Protein AF-A0A2H6EU55-F1 (afdb_monomer)

Sequence (184 aa):
MGIGISGEYARYKSPLRYLEKFVQEHFPKGSVLTTAVGGVPVSVTNRQIVKDGFMLVGDAAHQANPISGGGIVPAMVAGKLAGKVAAEAVQAGDVSQSFLEKYEKQWYRAEGRTQKIMYRLKEAVYKLTDDDLNKTADAVLSLPEEKRTMVSVFKKALFNRPTLILEALKVFKTSITEVFDPLS

pLDDT: mean 86.28, std 14.75, range [35.03, 98.81]

Foldseek 3Di:
DADDDDPVCCVVDPRVVVVVVVCCVPPVPDDDPDDDDDDQLLAAFDPDQFAQQGGDAFRRRSQAQNQPSHTPVSRVQLCVLQVVLVVVCVVVVHRGRVSSCSSVVSSCVPRNLVSLLRSLLSVLVVPDDPVLLVQLVVQLVPDDPVQNDPVSSSVSSCVSPVVSVVSSVVSVVVSVVCVPPVDD

Structure (mmCIF, N/CA/C/O backbone):
data_AF-A0A2H6EU55-F1
#
_entry.id   AF-A0A2H6EU55-F1
#
loop_
_atom_site.group_PDB
_atom_site.id
_atom_site.type_symbol
_atom_site.label_atom_id
_atom_site.label_alt_id
_atom_site.label_comp_id
_atom_site.label_asym_id
_atom_site.label_entity_id
_atom_site.label_seq_id
_atom_site.pdbx_PDB_ins_code
_atom_site.Cartn_x
_atom_site.Cartn_y
_atom_site.Cartn_z
_atom_site.occupancy
_atom_site.B_iso_or_equiv
_atom_site.auth_seq_id
_atom_site.auth_comp_id
_atom_site.auth_asym_id
_atom_site.auth_atom_id
_atom_site.pdbx_PDB_model_num
ATOM 1 N N . MET A 1 1 ? 0.518 -11.737 -16.831 1.00 86.25 1 MET A N 1
ATOM 2 C CA . MET A 1 1 ? 1.424 -10.565 -16.823 1.00 86.25 1 MET A CA 1
ATOM 3 C C . MET A 1 1 ? 0.609 -9.325 -16.521 1.00 86.25 1 MET A C 1
ATOM 5 O O . MET A 1 1 ? -0.580 -9.333 -16.816 1.00 86.25 1 MET A O 1
ATOM 9 N N . GLY A 1 2 ? 1.216 -8.294 -15.942 1.00 90.25 2 GLY A N 1
ATOM 10 C CA . GLY A 1 2 ? 0.523 -7.048 -15.627 1.00 90.25 2 GLY A CA 1
ATOM 11 C C . GLY A 1 2 ? 1.476 -5.862 -15.669 1.00 90.25 2 GLY A C 1
ATOM 12 O O . GLY A 1 2 ? 2.688 -6.036 -15.572 1.00 90.25 2 GLY A O 1
ATOM 13 N N . ILE A 1 3 ? 0.911 -4.669 -15.818 1.00 92.00 3 ILE A N 1
ATOM 14 C CA . ILE A 1 3 ? 1.626 -3.397 -15.751 1.00 92.00 3 ILE A CA 1
ATOM 15 C C . ILE A 1 3 ? 0.803 -2.420 -14.915 1.00 92.00 3 ILE A C 1
ATOM 17 O O . ILE A 1 3 ? -0.426 -2.404 -14.999 1.00 92.00 3 ILE A O 1
ATOM 21 N N . GLY A 1 4 ? 1.485 -1.612 -14.110 1.00 90.44 4 GLY A N 1
ATOM 22 C CA . GLY A 1 4 ? 0.899 -0.478 -13.407 1.00 90.44 4 GLY A CA 1
ATOM 23 C C . GLY A 1 4 ? 1.465 0.820 -13.965 1.00 90.44 4 GLY A C 1
ATOM 24 O O . GLY A 1 4 ? 2.657 0.902 -14.251 1.00 90.44 4 GLY A O 1
ATOM 25 N N . ILE A 1 5 ? 0.618 1.836 -14.104 1.00 91.00 5 ILE A N 1
ATOM 26 C CA . ILE A 1 5 ? 1.042 3.205 -14.416 1.00 91.00 5 ILE A CA 1
ATOM 27 C C . ILE A 1 5 ? 0.424 4.150 -13.389 1.00 91.00 5 ILE A C 1
ATOM 29 O O . ILE A 1 5 ? -0.631 3.850 -12.825 1.00 91.00 5 ILE A O 1
ATOM 33 N N . SER A 1 6 ? 1.066 5.291 -13.134 1.00 89.19 6 SER A N 1
ATOM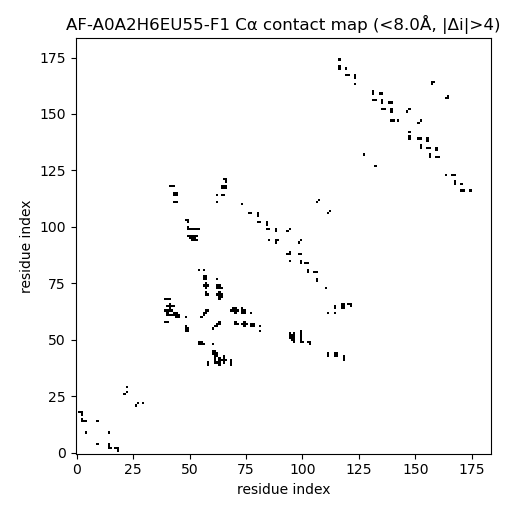 34 C CA . SER A 1 6 ? 0.489 6.275 -12.217 1.00 89.19 6 SER A CA 1
ATOM 35 C C . SER A 1 6 ? -0.851 6.792 -12.759 1.00 89.19 6 SER A C 1
ATOM 37 O O . SER A 1 6 ? -1.038 6.933 -13.970 1.00 89.19 6 SER A O 1
ATOM 39 N N . GLY A 1 7 ? -1.782 7.115 -11.858 1.00 86.44 7 GLY A N 1
ATOM 40 C CA . GLY A 1 7 ? -3.084 7.672 -12.239 1.00 86.44 7 GLY A CA 1
ATOM 41 C C . GLY A 1 7 ? -2.991 9.018 -12.969 1.00 86.44 7 GLY A C 1
ATOM 42 O O . GLY A 1 7 ? -3.910 9.384 -13.692 1.00 86.44 7 GLY A O 1
ATOM 43 N N . GLU A 1 8 ? -1.879 9.740 -12.816 1.00 85.56 8 GLU A N 1
ATOM 44 C CA . GLU A 1 8 ? -1.585 10.959 -13.571 1.00 85.56 8 GLU A CA 1
ATOM 45 C C . GLU A 1 8 ? -1.292 10.643 -15.044 1.00 85.56 8 GLU A C 1
ATOM 47 O O . GLU A 1 8 ? -1.922 11.216 -15.933 1.00 85.56 8 GLU A O 1
ATOM 52 N N . TYR A 1 9 ? -0.413 9.671 -15.312 1.00 85.31 9 TYR A N 1
ATOM 53 C CA . TYR A 1 9 ? -0.068 9.261 -16.678 1.00 85.31 9 TYR A CA 1
ATOM 54 C C . TYR A 1 9 ? -1.193 8.480 -17.369 1.00 85.31 9 TYR A C 1
ATOM 56 O O . TYR A 1 9 ? -1.354 8.581 -18.589 1.00 85.31 9 TYR A O 1
ATOM 64 N N . ALA A 1 10 ? -2.015 7.759 -16.599 1.00 86.62 10 ALA A N 1
ATOM 65 C CA . ALA A 1 10 ? -3.164 7.014 -17.113 1.00 86.62 10 ALA A CA 1
ATOM 66 C C . ALA A 1 10 ? -4.198 7.889 -17.836 1.00 86.62 10 ALA A C 1
ATOM 68 O O . ALA A 1 10 ? -4.949 7.387 -18.670 1.00 86.62 10 ALA A O 1
ATOM 69 N N . ARG A 1 11 ? -4.214 9.200 -17.559 1.00 84.31 11 ARG A N 1
ATOM 70 C CA . ARG A 1 11 ? -5.084 10.171 -18.243 1.00 84.31 11 ARG A CA 1
ATOM 71 C C . ARG A 1 11 ? -4.728 10.351 -19.714 1.00 84.31 11 ARG A C 1
ATOM 73 O O . ARG A 1 11 ? -5.596 10.678 -20.514 1.00 84.31 11 ARG A O 1
ATOM 80 N N . TYR A 1 12 ? -3.460 10.148 -20.061 1.00 86.62 12 TYR A N 1
ATOM 81 C CA . TYR A 1 12 ? -2.946 10.395 -21.406 1.00 86.62 12 TYR A CA 1
ATOM 82 C C . TYR A 1 12 ? -2.786 9.106 -22.209 1.00 86.62 12 TYR A C 1
ATOM 84 O O . TYR A 1 12 ? -2.883 9.132 -23.436 1.00 86.62 12 TYR A O 1
ATOM 92 N N . LYS A 1 13 ? -2.527 7.973 -21.542 1.00 83.31 13 LYS A N 1
ATOM 93 C CA . LYS A 1 13 ? -2.351 6.673 -22.199 1.00 83.31 13 LYS A CA 1
ATOM 94 C C . LYS A 1 13 ? -2.888 5.522 -21.356 1.00 83.31 13 LYS A C 1
ATOM 96 O O . LYS A 1 13 ? -2.644 5.443 -20.158 1.00 83.31 13 LYS A O 1
ATOM 101 N N . SER A 1 14 ? -3.562 4.588 -22.024 1.00 90.69 14 SER A N 1
ATOM 102 C CA . SER A 1 14 ? -4.145 3.402 -21.393 1.00 90.69 14 SER A CA 1
ATOM 103 C C . SER A 1 14 ? -3.065 2.398 -20.951 1.00 90.69 14 SER A C 1
ATOM 105 O O . SER A 1 14 ? -2.248 1.996 -21.787 1.00 90.69 14 SER A O 1
ATOM 107 N N . PRO A 1 15 ? -3.079 1.925 -19.686 1.00 92.62 15 PRO A N 1
ATOM 108 C CA . PRO A 1 15 ? -2.174 0.867 -19.230 1.00 92.62 15 PRO A CA 1
ATOM 109 C C . PRO A 1 15 ? -2.439 -0.454 -19.950 1.00 92.62 15 PRO A C 1
ATOM 111 O O . PRO A 1 15 ? -1.501 -1.186 -20.255 1.00 92.62 15 PRO A O 1
ATOM 114 N N . LEU A 1 16 ? -3.706 -0.728 -20.281 1.00 92.94 16 LEU A N 1
ATOM 115 C CA . LEU A 1 16 ? -4.090 -1.919 -21.031 1.00 92.94 16 LEU A CA 1
ATOM 116 C C . LEU A 1 16 ? -3.419 -1.931 -22.406 1.00 92.94 16 LEU A C 1
ATOM 118 O O . LEU A 1 16 ? -2.836 -2.936 -22.788 1.00 92.94 16 LEU A O 1
ATOM 122 N N . ARG A 1 17 ? -3.394 -0.786 -23.099 1.00 92.38 17 ARG A N 1
ATOM 123 C CA . ARG A 1 17 ? -2.752 -0.683 -24.416 1.00 92.38 17 ARG A CA 1
ATOM 124 C C . ARG A 1 17 ? -1.240 -0.922 -24.352 1.00 92.38 17 ARG A C 1
ATOM 126 O O . ARG A 1 17 ? -0.679 -1.523 -25.264 1.00 92.38 17 ARG A O 1
ATOM 133 N N . TYR A 1 18 ? -0.573 -0.461 -23.291 1.00 93.00 18 TYR A N 1
ATOM 134 C CA . TYR A 1 18 ? 0.843 -0.773 -23.072 1.00 93.00 18 TYR A CA 1
ATOM 135 C C . TYR A 1 18 ? 1.065 -2.266 -22.833 1.00 93.00 18 TYR A C 1
ATOM 137 O O . TYR A 1 18 ? 1.981 -2.843 -23.416 1.00 93.00 18 TYR A O 1
ATOM 145 N N . LEU A 1 19 ? 0.214 -2.893 -22.017 1.00 94.31 19 LEU A N 1
ATOM 146 C CA . LEU A 1 19 ? 0.299 -4.323 -21.744 1.00 94.31 19 LEU A CA 1
ATOM 147 C C . LEU A 1 19 ? 0.054 -5.160 -23.001 1.00 94.31 19 LEU A C 1
ATOM 149 O O . LEU A 1 19 ? 0.812 -6.087 -23.262 1.00 94.31 19 LEU A O 1
ATOM 153 N N . GLU A 1 20 ? -0.969 -4.828 -23.786 1.00 92.94 20 GLU A N 1
ATOM 154 C CA . GLU A 1 20 ? -1.287 -5.509 -25.044 1.00 92.94 20 GLU A CA 1
ATOM 155 C C . GLU A 1 20 ? -0.117 -5.437 -26.022 1.00 92.94 20 GLU A C 1
ATOM 157 O O . GLU A 1 20 ? 0.296 -6.468 -26.551 1.00 92.94 20 GLU A O 1
ATOM 162 N N . LYS A 1 21 ? 0.467 -4.244 -26.201 1.00 93.88 21 LYS A N 1
ATOM 163 C CA . LYS A 1 21 ? 1.652 -4.063 -27.045 1.00 93.88 21 LYS A CA 1
ATOM 164 C C . LYS A 1 21 ? 2.817 -4.933 -26.559 1.00 93.88 21 LYS A C 1
ATOM 166 O O . LYS A 1 21 ? 3.399 -5.667 -27.349 1.00 93.88 21 LYS A O 1
ATOM 171 N N . PHE A 1 22 ? 3.103 -4.912 -25.257 1.00 94.31 22 PHE A N 1
ATOM 172 C CA . PHE A 1 22 ? 4.173 -5.714 -24.661 1.00 94.31 22 PHE A CA 1
ATOM 173 C C . PHE A 1 22 ? 3.946 -7.226 -24.836 1.00 94.31 22 PHE A C 1
ATOM 175 O O . PHE A 1 22 ? 4.867 -7.966 -25.176 1.00 94.31 22 PHE A O 1
ATOM 182 N N . VAL A 1 23 ? 2.713 -7.702 -24.628 1.00 94.19 23 VAL A N 1
ATOM 183 C CA . VAL A 1 23 ? 2.343 -9.114 -24.822 1.00 94.19 23 VAL A CA 1
ATOM 184 C C . VAL A 1 23 ? 2.512 -9.519 -26.284 1.00 94.19 23 VAL A C 1
ATOM 186 O O . VAL A 1 23 ? 3.072 -10.578 -26.547 1.00 94.19 23 VAL A O 1
ATOM 189 N N . GLN A 1 24 ? 2.066 -8.692 -27.230 1.00 93.44 24 GLN A N 1
ATOM 190 C CA . GLN A 1 24 ? 2.195 -8.980 -28.661 1.00 93.44 24 GLN A CA 1
ATOM 191 C C . GLN A 1 24 ? 3.660 -9.043 -29.105 1.00 93.44 24 GLN A C 1
ATOM 193 O O . GLN A 1 24 ? 4.027 -9.939 -29.862 1.00 93.44 24 GLN A O 1
ATOM 198 N N . GLU A 1 25 ? 4.496 -8.126 -28.613 1.00 96.31 25 GLU A N 1
ATOM 199 C CA . GLU A 1 25 ? 5.916 -8.054 -28.972 1.00 96.31 25 GLU A CA 1
ATOM 200 C C . GLU A 1 25 ? 6.732 -9.210 -28.375 1.00 96.31 25 GLU A C 1
ATOM 202 O O . GLU A 1 25 ? 7.557 -9.804 -29.069 1.00 96.31 25 GLU A O 1
ATOM 207 N N . HIS A 1 26 ? 6.497 -9.567 -27.109 1.00 95.44 26 HIS A N 1
ATOM 208 C CA . HIS A 1 26 ? 7.341 -10.535 -26.395 1.00 95.44 26 HIS A CA 1
ATOM 209 C C . HIS A 1 26 ? 6.741 -11.943 -26.281 1.00 95.44 26 HIS A C 1
ATOM 211 O O . HIS A 1 26 ? 7.474 -12.910 -26.073 1.00 95.44 26 HIS A O 1
ATOM 217 N N . PHE A 1 27 ? 5.423 -12.085 -26.426 1.00 94.50 27 PHE A N 1
ATOM 218 C CA . PHE A 1 27 ? 4.700 -13.350 -26.258 1.00 94.50 27 PHE A CA 1
ATOM 219 C C . PHE A 1 27 ? 3.654 -13.564 -27.370 1.00 94.50 27 PHE A C 1
ATOM 221 O O . PHE A 1 27 ? 2.488 -13.831 -27.073 1.00 94.50 27 PHE A O 1
ATOM 228 N N . PRO A 1 28 ? 4.043 -13.525 -28.660 1.00 93.56 28 PRO A N 1
ATOM 229 C CA . PRO A 1 28 ? 3.104 -13.525 -29.791 1.00 93.56 28 PRO A CA 1
ATOM 230 C C . PRO A 1 28 ? 2.258 -14.802 -29.920 1.00 93.56 28 PRO A C 1
ATOM 232 O O . PRO A 1 28 ? 1.233 -14.801 -30.592 1.00 93.56 28 PRO A O 1
ATOM 235 N N . LYS A 1 29 ? 2.680 -15.907 -29.292 1.00 95.69 29 LYS A N 1
ATOM 236 C CA . LYS A 1 29 ? 1.942 -17.185 -29.260 1.00 95.69 29 LYS A CA 1
ATOM 237 C C . LYS A 1 29 ? 1.104 -17.364 -27.987 1.00 95.69 29 LYS A C 1
ATOM 239 O O . LYS A 1 29 ? 0.473 -18.403 -27.812 1.00 95.69 29 LYS A O 1
ATOM 244 N N . GLY A 1 30 ? 1.146 -16.398 -27.070 1.00 91.88 30 GLY A N 1
ATOM 245 C CA . GLY A 1 30 ? 0.389 -16.437 -25.824 1.00 91.88 30 GLY A CA 1
ATOM 246 C C . GLY A 1 30 ? -1.102 -16.212 -26.067 1.00 91.88 30 GLY A C 1
ATOM 247 O O . GLY A 1 30 ? -1.488 -15.399 -26.900 1.00 91.88 30 GLY A O 1
ATOM 248 N N . SER A 1 31 ? -1.948 -16.918 -25.318 1.00 92.06 31 SER A N 1
ATOM 249 C CA . SER A 1 31 ? -3.399 -16.694 -25.311 1.00 92.06 31 SER A CA 1
ATOM 250 C C . SER A 1 31 ? -3.811 -15.941 -24.049 1.00 92.06 31 SER A C 1
ATOM 252 O O . SER A 1 31 ? -3.388 -16.290 -22.945 1.00 92.06 31 SER A O 1
ATOM 254 N N . VAL A 1 32 ? -4.643 -14.910 -24.200 1.00 91.56 32 VAL A N 1
ATOM 255 C CA . VAL A 1 32 ? -5.203 -14.160 -23.068 1.00 91.56 32 VAL A CA 1
ATOM 256 C C . VAL A 1 32 ? -6.441 -14.895 -22.562 1.00 91.56 32 VAL A C 1
ATOM 258 O O . VAL A 1 32 ? -7.455 -14.947 -23.248 1.00 91.56 32 VAL A O 1
ATOM 261 N N . LEU A 1 33 ? -6.354 -15.468 -21.361 1.00 94.19 33 LEU A N 1
ATOM 262 C CA . LEU A 1 33 ? -7.477 -16.175 -20.730 1.00 94.19 33 LEU A CA 1
ATOM 263 C C . LEU A 1 33 ? -8.351 -15.245 -19.885 1.00 94.19 33 LEU A C 1
ATOM 265 O O . LEU A 1 33 ? -9.557 -15.437 -19.768 1.00 94.19 33 LEU A O 1
ATOM 269 N N . THR A 1 34 ? -7.738 -14.251 -19.245 1.00 93.81 34 THR A N 1
ATOM 270 C CA . THR A 1 34 ? -8.427 -13.316 -18.354 1.00 93.81 34 THR A CA 1
ATOM 271 C C . THR A 1 34 ? -7.710 -11.977 -18.356 1.00 93.81 34 THR A C 1
ATOM 273 O O . THR A 1 34 ? -6.479 -11.924 -18.334 1.00 93.81 34 THR A O 1
ATOM 276 N N . THR A 1 35 ? -8.500 -10.908 -18.311 1.00 93.62 35 THR A N 1
ATOM 277 C CA . THR A 1 35 ? -8.024 -9.540 -18.127 1.00 93.62 35 THR A CA 1
ATOM 278 C C . THR A 1 35 ? -8.684 -8.963 -16.886 1.00 93.62 35 THR A C 1
ATOM 280 O O . THR A 1 35 ? -9.905 -9.005 -16.754 1.00 93.62 35 THR A O 1
ATOM 283 N N . ALA A 1 36 ? -7.876 -8.417 -15.984 1.00 93.50 36 ALA A N 1
ATOM 284 C CA . ALA A 1 36 ? -8.341 -7.715 -14.798 1.00 93.50 36 ALA A CA 1
ATOM 285 C C . ALA A 1 36 ?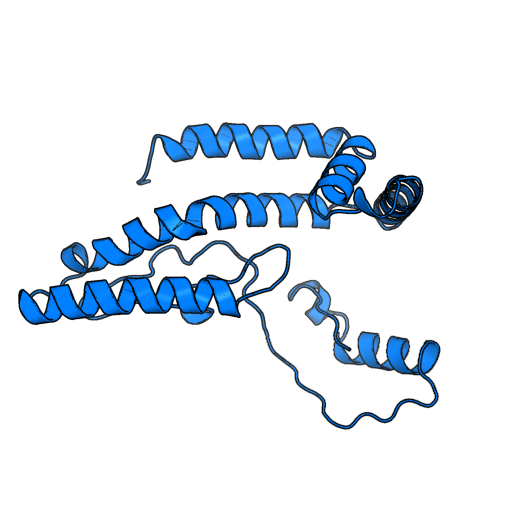 -7.716 -6.320 -14.762 1.00 93.50 36 ALA A C 1
ATOM 287 O O . ALA A 1 36 ? -6.546 -6.143 -15.107 1.00 93.50 36 ALA A O 1
ATOM 288 N N . VAL A 1 37 ? -8.506 -5.336 -14.342 1.00 91.69 37 VAL A N 1
ATOM 289 C CA . VAL A 1 37 ? -8.081 -3.943 -14.193 1.00 91.69 37 VAL A CA 1
ATOM 290 C C . VAL A 1 37 ? -8.525 -3.469 -12.819 1.00 91.69 37 VAL A C 1
ATOM 292 O O . VAL A 1 37 ? -9.648 -3.734 -12.399 1.00 91.69 37 VAL A O 1
ATOM 295 N N . GLY A 1 38 ? -7.639 -2.772 -12.118 1.00 90.38 38 GLY A N 1
ATOM 296 C CA . GLY A 1 38 ? -7.910 -2.240 -10.791 1.00 90.38 38 GLY A CA 1
ATOM 297 C C . GLY A 1 38 ? -6.984 -1.080 -10.464 1.00 90.38 38 GLY A C 1
ATOM 298 O O . GLY A 1 38 ? -5.910 -0.937 -11.052 1.00 90.38 38 GLY A O 1
ATOM 299 N N . GLY A 1 39 ? -7.426 -0.236 -9.536 1.00 91.25 39 GLY A N 1
ATOM 300 C CA . GLY A 1 39 ? -6.598 0.806 -8.944 1.00 91.25 39 GLY A CA 1
ATOM 301 C C . GLY A 1 39 ? -5.922 0.293 -7.679 1.00 91.25 39 GLY A C 1
ATOM 302 O O . GLY A 1 39 ? -6.518 -0.476 -6.934 1.00 91.25 39 GLY A O 1
ATOM 303 N N . VAL A 1 40 ? -4.696 0.750 -7.429 1.00 91.62 40 VAL A N 1
ATOM 304 C CA . VAL A 1 40 ? -3.971 0.471 -6.185 1.00 91.62 40 VAL A CA 1
ATOM 305 C C . VAL A 1 40 ? -3.588 1.804 -5.538 1.00 91.62 40 VAL A C 1
ATOM 307 O O . VAL A 1 40 ? -2.884 2.598 -6.174 1.00 91.62 40 VAL A O 1
ATOM 310 N N . PRO A 1 41 ? -4.025 2.088 -4.297 1.00 92.12 41 PRO A N 1
ATOM 311 C CA . PRO A 1 41 ? -3.652 3.314 -3.604 1.00 92.12 41 PRO A CA 1
ATOM 312 C C . PRO A 1 41 ? -2.187 3.243 -3.144 1.00 92.12 41 PRO A C 1
ATOM 314 O O . PRO A 1 41 ? -1.871 2.735 -2.074 1.00 92.12 41 PRO A O 1
ATOM 317 N N . VAL A 1 42 ? -1.275 3.784 -3.955 1.00 89.25 42 VAL A N 1
ATOM 318 C CA . VAL A 1 42 ? 0.171 3.874 -3.656 1.00 89.25 42 VAL A CA 1
ATOM 319 C C . VAL A 1 42 ? 0.540 5.203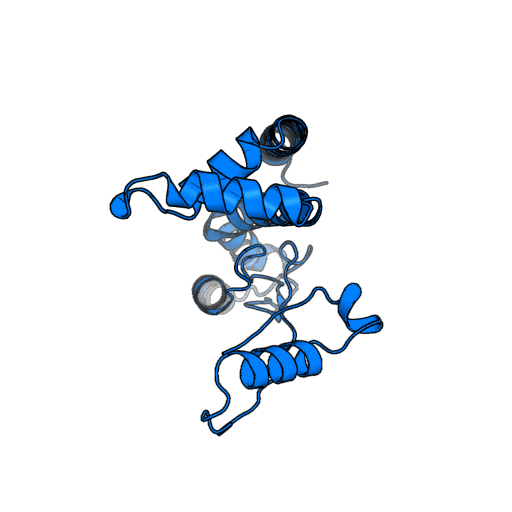 -2.980 1.00 89.25 42 VAL A C 1
ATOM 321 O O . VAL A 1 42 ? 1.422 5.945 -3.429 1.00 89.25 42 VAL A O 1
ATOM 324 N N . SER A 1 43 ? -0.175 5.523 -1.899 1.00 89.38 43 SER A N 1
ATOM 325 C CA . SER A 1 43 ? 0.035 6.712 -1.061 1.00 89.38 43 SER A CA 1
ATOM 326 C C . SER A 1 43 ? 0.477 6.346 0.357 1.00 89.38 43 SER A C 1
ATOM 328 O O . SER A 1 43 ? 0.621 5.176 0.699 1.00 89.38 43 SER A O 1
ATOM 330 N N . VAL A 1 44 ? 0.679 7.351 1.211 1.00 92.25 44 VAL A N 1
ATOM 331 C CA . VAL A 1 44 ? 0.687 7.125 2.665 1.00 92.25 44 VAL A CA 1
ATOM 332 C C . VAL A 1 44 ? -0.703 6.680 3.145 1.00 92.25 44 VAL A C 1
ATOM 334 O O . VAL A 1 44 ? -1.699 6.993 2.483 1.00 92.25 44 VAL A O 1
ATOM 337 N N . THR A 1 45 ? -0.757 5.983 4.288 1.00 94.38 45 THR A N 1
ATOM 338 C CA . THR A 1 45 ? -2.006 5.670 5.011 1.00 94.38 45 THR A CA 1
ATOM 339 C C . THR A 1 45 ? -2.868 6.930 5.135 1.00 94.38 45 THR A C 1
ATOM 341 O O . THR A 1 45 ? -2.338 8.030 5.332 1.00 94.38 45 THR A O 1
ATOM 344 N N . ASN A 1 46 ? -4.188 6.773 5.024 1.00 93.56 46 ASN A N 1
ATOM 345 C CA . ASN A 1 46 ? -5.137 7.872 5.194 1.00 93.56 46 ASN A CA 1
ATOM 346 C C . ASN A 1 46 ? -4.918 8.591 6.546 1.00 93.56 46 ASN A C 1
ATOM 348 O O . ASN A 1 46 ? -4.543 7.965 7.536 1.00 93.56 46 ASN A O 1
ATOM 352 N N . ARG A 1 47 ? -5.143 9.911 6.588 1.00 90.56 47 ARG A N 1
ATOM 353 C CA . ARG A 1 47 ? -4.920 10.739 7.788 1.00 90.56 47 ARG A CA 1
ATOM 354 C C . ARG A 1 47 ? -5.790 10.321 8.968 1.00 90.56 47 ARG A C 1
ATOM 356 O O . ARG A 1 47 ? -5.377 10.513 10.099 1.00 90.56 47 ARG A O 1
ATOM 363 N N . GLN A 1 48 ? -6.979 9.798 8.687 1.00 93.69 48 GLN A N 1
ATOM 364 C CA . GLN A 1 48 ? -7.903 9.300 9.693 1.00 93.69 48 GLN A CA 1
ATOM 365 C C . GLN A 1 48 ? -8.414 7.931 9.250 1.00 93.69 48 GLN A C 1
ATOM 367 O O . GLN A 1 48 ? -9.149 7.823 8.266 1.00 93.69 48 GLN A O 1
ATOM 372 N N . ILE A 1 49 ? -8.016 6.885 9.976 1.00 97.44 49 ILE A N 1
ATOM 373 C CA . ILE A 1 49 ? -8.470 5.503 9.737 1.00 97.44 49 ILE A CA 1
ATOM 374 C C . ILE A 1 49 ? -9.403 4.982 10.834 1.00 97.44 49 ILE A C 1
ATOM 376 O O . ILE A 1 49 ? -9.818 3.827 10.773 1.00 97.44 49 ILE A O 1
ATOM 380 N N . VAL A 1 50 ? -9.751 5.827 11.810 1.00 98.31 50 VAL A N 1
ATOM 381 C CA . VAL A 1 50 ? -10.671 5.520 12.913 1.00 98.31 50 VAL A CA 1
ATOM 382 C C . VAL A 1 50 ? -11.659 6.663 13.160 1.00 98.31 50 VAL A C 1
ATOM 384 O O . VAL A 1 50 ? -11.304 7.835 13.021 1.00 98.31 50 VAL A O 1
ATOM 387 N N . LYS A 1 51 ? -12.893 6.316 13.532 1.00 98.00 51 LYS A N 1
ATOM 388 C CA . LYS A 1 51 ? -13.962 7.199 14.039 1.00 98.00 51 LYS A CA 1
ATOM 389 C C . LYS A 1 51 ? -14.848 6.407 15.002 1.00 98.00 51 LYS A C 1
ATOM 391 O O . LYS A 1 51 ? -14.668 5.199 15.118 1.00 98.00 51 LYS A O 1
ATOM 396 N N . ASP A 1 52 ? -15.812 7.058 15.651 1.00 97.88 52 ASP A N 1
ATOM 397 C CA . ASP A 1 52 ? -16.812 6.380 16.485 1.00 97.88 52 ASP A CA 1
ATOM 398 C C . ASP A 1 52 ? -17.457 5.210 15.725 1.00 97.88 52 ASP A C 1
ATOM 400 O O . ASP A 1 52 ? -18.051 5.382 14.659 1.00 97.88 52 ASP A O 1
ATOM 404 N N . GLY A 1 53 ? -17.282 4.001 16.257 1.00 97.31 53 GLY A N 1
ATOM 405 C CA . GLY A 1 53 ? -17.802 2.760 15.692 1.00 97.31 53 GLY A CA 1
ATOM 406 C C . GLY A 1 53 ? -17.168 2.321 14.371 1.00 97.31 53 GLY A C 1
ATOM 407 O O . GLY A 1 53 ? -17.696 1.409 13.737 1.00 97.31 53 GLY A O 1
ATOM 408 N N . PHE A 1 54 ? -16.068 2.938 13.925 1.00 97.88 54 PHE A N 1
ATOM 409 C CA . PHE A 1 54 ? -15.557 2.737 12.571 1.00 97.88 54 PHE A CA 1
ATOM 410 C C . PHE A 1 54 ? -14.029 2.621 12.502 1.00 97.88 54 PHE A C 1
ATOM 412 O O . PHE A 1 54 ? -13.298 3.440 13.057 1.00 97.88 54 PHE A O 1
ATOM 419 N N . MET A 1 55 ? -13.539 1.624 11.757 1.00 98.56 55 MET A N 1
ATOM 420 C CA . MET A 1 55 ? -12.117 1.426 11.458 1.00 98.56 55 MET A CA 1
ATOM 421 C C . MET A 1 55 ? -11.928 1.039 9.988 1.00 98.56 55 MET A C 1
ATOM 423 O O . MET A 1 55 ? -12.561 0.102 9.502 1.00 98.56 55 MET A O 1
ATOM 427 N N . LEU A 1 56 ? -11.030 1.730 9.287 1.00 98.38 56 LEU A N 1
ATOM 428 C CA . LEU A 1 56 ? -10.642 1.415 7.912 1.00 98.38 56 LEU A CA 1
ATOM 429 C C . LEU A 1 56 ? -9.451 0.450 7.886 1.00 98.38 56 LEU A C 1
ATOM 431 O O . LEU A 1 56 ? -8.491 0.605 8.643 1.00 98.38 56 LEU A O 1
ATOM 435 N N . VAL A 1 57 ?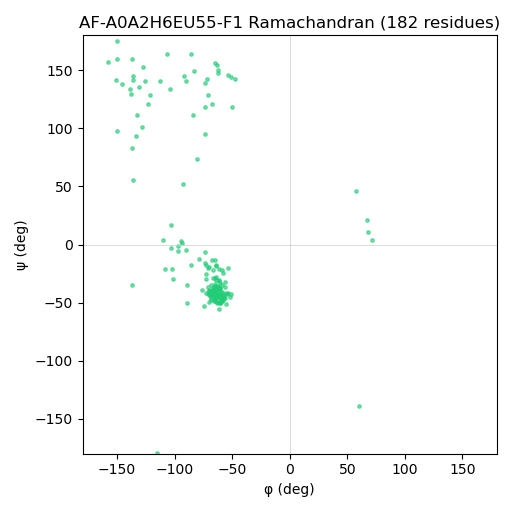 -9.479 -0.508 6.959 1.00 98.31 57 VAL A N 1
ATOM 436 C CA . VAL A 1 57 ? -8.406 -1.491 6.733 1.00 98.31 57 VAL A CA 1
ATOM 437 C C . VAL A 1 57 ? -8.141 -1.684 5.237 1.00 98.31 57 VAL A C 1
ATOM 439 O O . VAL A 1 57 ? -8.996 -1.396 4.397 1.00 98.31 57 VAL A O 1
ATOM 442 N N . GLY A 1 58 ? -6.959 -2.193 4.899 1.00 97.56 58 GLY A N 1
ATOM 443 C CA . GLY A 1 58 ? -6.543 -2.506 3.535 1.00 97.56 58 GLY A CA 1
ATOM 444 C C . GLY A 1 58 ? -6.531 -1.285 2.616 1.00 97.56 58 GLY A C 1
ATOM 445 O O . GLY A 1 58 ? -6.124 -0.187 3.007 1.00 97.56 58 GLY A O 1
ATOM 446 N N . ASP A 1 59 ? -6.989 -1.475 1.381 1.00 96.88 59 ASP A N 1
ATOM 447 C CA . ASP A 1 59 ? -7.012 -0.416 0.367 1.00 96.88 59 ASP A CA 1
ATOM 448 C C . ASP A 1 59 ? -7.889 0.771 0.779 1.00 96.88 59 ASP A C 1
ATOM 450 O O . ASP A 1 59 ? -7.532 1.912 0.494 1.00 96.88 59 ASP A O 1
ATOM 454 N N . ALA A 1 60 ? -8.964 0.543 1.545 1.00 96.69 60 ALA A N 1
ATOM 455 C CA . ALA A 1 60 ? -9.819 1.618 2.057 1.00 96.69 60 ALA A CA 1
ATOM 456 C C . ALA A 1 60 ? -9.074 2.563 3.022 1.00 96.69 60 ALA A C 1
ATOM 458 O O . ALA A 1 60 ? -9.398 3.745 3.118 1.00 96.69 60 ALA A O 1
ATOM 459 N N . ALA A 1 61 ? -8.045 2.058 3.708 1.00 97.12 61 ALA A N 1
ATOM 460 C CA . ALA A 1 61 ? -7.154 2.836 4.569 1.00 97.12 61 ALA A CA 1
ATOM 461 C C . ALA A 1 61 ? -5.867 3.304 3.859 1.00 97.12 61 ALA A C 1
ATOM 463 O O . ALA A 1 61 ? -5.008 3.916 4.497 1.00 97.12 61 ALA A O 1
ATOM 464 N N . HIS A 1 62 ? -5.718 3.029 2.557 1.00 97.00 62 HIS A N 1
ATOM 465 C CA . HIS A 1 62 ? -4.502 3.267 1.772 1.00 97.00 62 HIS A CA 1
ATOM 466 C C . HIS A 1 62 ? -3.275 2.550 2.357 1.00 97.00 62 HIS A C 1
ATOM 468 O O . HIS A 1 62 ? -2.214 3.150 2.519 1.00 97.00 62 HIS A O 1
ATOM 474 N N . GLN A 1 63 ? -3.414 1.275 2.725 1.00 97.12 63 GLN A N 1
ATOM 475 C CA . GLN A 1 63 ? -2.364 0.523 3.430 1.00 97.12 63 GLN A CA 1
ATOM 476 C C . GLN A 1 63 ? -1.437 -0.289 2.514 1.00 97.12 63 GLN A C 1
ATOM 478 O O . GLN A 1 63 ? -0.526 -0.956 3.001 1.00 97.12 63 GLN A O 1
ATOM 483 N N . ALA A 1 64 ? -1.622 -0.227 1.193 1.00 95.88 64 ALA A N 1
ATOM 484 C CA . ALA A 1 64 ? -0.734 -0.891 0.242 1.00 95.88 64 ALA A CA 1
ATOM 485 C C . ALA A 1 64 ? 0.704 -0.342 0.309 1.00 95.88 64 ALA A C 1
ATOM 487 O O . ALA A 1 64 ? 0.938 0.828 0.625 1.00 95.88 64 ALA A O 1
ATOM 488 N N . ASN A 1 65 ? 1.694 -1.185 0.000 1.00 92.62 65 ASN A N 1
ATOM 489 C CA . ASN A 1 65 ? 3.089 -0.758 -0.082 1.00 92.62 65 ASN A CA 1
ATOM 490 C C . ASN A 1 65 ? 3.278 0.193 -1.287 1.00 92.62 65 ASN A C 1
ATOM 492 O O . ASN A 1 65 ? 3.060 -0.234 -2.421 1.00 92.62 65 ASN A O 1
ATOM 496 N N . PRO A 1 66 ? 3.732 1.445 -1.090 1.00 90.06 66 PRO A N 1
ATOM 497 C CA . PRO A 1 66 ? 3.792 2.434 -2.168 1.00 90.06 66 PRO A CA 1
ATOM 498 C C . PRO A 1 66 ? 4.798 2.134 -3.283 1.00 90.06 66 PRO A C 1
ATOM 500 O O . PRO A 1 66 ? 4.661 2.685 -4.369 1.00 90.06 66 PRO A O 1
ATOM 503 N N . ILE A 1 67 ? 5.818 1.309 -3.026 1.00 85.56 67 ILE A N 1
ATOM 504 C CA . ILE A 1 67 ? 6.842 0.969 -4.027 1.00 85.56 67 ILE A CA 1
ATOM 505 C C . ILE A 1 67 ? 6.418 -0.255 -4.823 1.00 85.56 67 ILE A C 1
ATOM 507 O O . ILE A 1 67 ? 6.482 -0.242 -6.047 1.00 85.56 67 ILE A O 1
ATOM 511 N N . SER A 1 68 ? 6.022 -1.328 -4.136 1.00 86.38 68 SER A N 1
ATOM 512 C CA . SER A 1 68 ? 5.693 -2.586 -4.811 1.00 86.38 68 SER A CA 1
ATOM 513 C C . SER A 1 68 ? 4.249 -2.652 -5.302 1.00 86.38 68 SER A C 1
ATOM 515 O O . SER A 1 68 ? 3.929 -3.522 -6.105 1.00 86.38 68 SER A O 1
ATOM 517 N N . GLY A 1 69 ? 3.359 -1.797 -4.786 1.00 89.31 69 GLY A N 1
ATOM 518 C CA . GLY A 1 69 ? 1.912 -1.906 -4.986 1.00 89.31 69 GLY A CA 1
ATOM 519 C C . GLY A 1 69 ? 1.269 -3.080 -4.235 1.00 89.31 69 GLY A C 1
ATOM 520 O O . GLY A 1 69 ? 0.077 -3.330 -4.381 1.00 89.31 69 GLY A O 1
ATOM 521 N N . GLY A 1 70 ? 2.028 -3.828 -3.428 1.00 92.19 70 GLY A N 1
ATOM 522 C CA . GLY A 1 70 ? 1.512 -4.989 -2.704 1.00 92.19 70 GLY A CA 1
ATOM 523 C C . GLY A 1 70 ? 0.611 -4.591 -1.532 1.00 92.19 70 GLY A C 1
ATOM 524 O O . GLY A 1 70 ? 1.081 -3.949 -0.594 1.00 92.19 70 GLY A O 1
ATOM 525 N N . GLY A 1 71 ? -0.660 -5.005 -1.564 1.00 94.56 71 GLY A N 1
ATOM 526 C CA . GLY A 1 71 ? -1.653 -4.704 -0.520 1.00 94.56 71 GLY A CA 1
ATOM 527 C C . GLY A 1 71 ? -2.073 -5.883 0.364 1.00 94.56 71 GLY A C 1
ATOM 528 O O . GLY A 1 71 ? -2.515 -5.664 1.485 1.00 94.56 71 GLY A O 1
ATOM 529 N N . ILE A 1 72 ? -1.885 -7.131 -0.081 1.00 96.00 72 ILE A N 1
ATOM 530 C CA . ILE A 1 72 ? -2.432 -8.324 0.600 1.00 96.00 72 ILE A CA 1
ATOM 531 C C . ILE A 1 72 ? -1.880 -8.481 2.024 1.00 96.00 72 ILE A C 1
ATOM 533 O O . ILE A 1 72 ? -2.644 -8.553 2.982 1.00 96.00 72 ILE A O 1
ATOM 537 N N . VAL A 1 73 ? -0.552 -8.518 2.179 1.00 95.44 73 VAL A N 1
ATOM 538 C CA . VAL A 1 73 ? 0.085 -8.670 3.499 1.00 95.44 73 VAL A CA 1
ATOM 539 C C . VAL A 1 73 ? -0.240 -7.487 4.422 1.00 95.44 73 VAL A C 1
ATOM 541 O O . VAL A 1 73 ? -0.738 -7.741 5.521 1.00 95.44 73 VAL A O 1
ATOM 544 N N . PRO A 1 74 ? -0.071 -6.218 3.996 1.00 95.94 74 PRO A N 1
ATOM 545 C CA . PRO A 1 74 ? -0.488 -5.067 4.796 1.00 95.94 74 PRO A CA 1
ATOM 546 C C . PRO A 1 74 ? -1.962 -5.107 5.223 1.00 95.94 74 PRO A C 1
ATOM 548 O O . PRO A 1 74 ? -2.267 -4.858 6.388 1.00 95.94 74 PRO A O 1
ATOM 551 N N . ALA A 1 75 ? -2.873 -5.485 4.320 1.00 97.69 75 ALA A N 1
ATOM 552 C CA . ALA A 1 75 ? -4.298 -5.593 4.617 1.00 97.69 75 ALA A CA 1
ATOM 553 C C . ALA A 1 75 ? -4.595 -6.687 5.653 1.00 97.69 75 ALA A C 1
ATOM 555 O O . ALA A 1 75 ? -5.400 -6.465 6.556 1.00 97.69 75 ALA A O 1
ATOM 556 N N . MET A 1 76 ? -3.923 -7.842 5.579 1.00 98.25 76 MET A N 1
ATOM 557 C CA . MET A 1 76 ? -4.058 -8.901 6.589 1.00 98.25 76 MET A CA 1
ATOM 558 C C . MET A 1 76 ? -3.538 -8.455 7.960 1.00 98.25 76 MET A C 1
ATOM 560 O O . MET A 1 76 ? -4.177 -8.728 8.979 1.00 98.25 76 MET A O 1
ATOM 564 N N . VAL A 1 77 ? -2.401 -7.751 7.999 1.00 98.19 77 VAL A N 1
ATOM 565 C CA . VAL A 1 77 ? -1.858 -7.181 9.243 1.00 98.19 77 VAL A CA 1
ATOM 566 C C . VAL A 1 77 ? -2.852 -6.187 9.838 1.00 98.19 77 VAL A C 1
ATOM 568 O O . VAL A 1 77 ? -3.224 -6.321 11.004 1.00 98.19 77 VAL A O 1
ATOM 571 N N . ALA A 1 78 ? -3.342 -5.242 9.038 1.00 98.31 78 ALA A N 1
ATOM 572 C CA . ALA A 1 78 ? -4.315 -4.250 9.471 1.00 98.31 78 ALA A CA 1
ATOM 573 C C . ALA A 1 78 ? -5.628 -4.875 9.953 1.00 98.31 78 ALA A C 1
ATOM 575 O O . ALA A 1 78 ? -6.083 -4.554 11.048 1.00 98.31 78 ALA A O 1
ATOM 576 N N . GLY A 1 79 ? -6.193 -5.820 9.197 1.00 98.62 79 GLY A N 1
ATOM 577 C CA . GLY A 1 79 ? -7.412 -6.537 9.572 1.00 98.62 79 GLY A CA 1
ATOM 578 C C . GLY A 1 79 ? -7.264 -7.291 10.893 1.00 98.62 79 GLY A C 1
ATOM 579 O O . GLY A 1 79 ? -8.151 -7.232 11.743 1.00 98.62 79 GLY A O 1
ATOM 580 N N . LYS A 1 80 ? -6.108 -7.927 11.127 1.00 98.81 80 LYS A N 1
ATOM 581 C CA . LYS A 1 80 ? -5.805 -8.591 12.403 1.00 98.81 80 LYS A CA 1
ATOM 582 C C . LYS A 1 80 ? -5.744 -7.604 13.571 1.00 98.81 80 LYS A C 1
ATOM 584 O O . LYS A 1 80 ? -6.243 -7.920 14.650 1.00 98.81 80 LYS A O 1
ATOM 589 N N . LEU A 1 81 ? -5.113 -6.444 13.388 1.00 98.75 81 LEU A N 1
ATOM 590 C CA . LEU A 1 81 ? -5.019 -5.416 14.432 1.00 98.75 81 LEU A CA 1
ATOM 591 C C . LEU A 1 81 ? -6.393 -4.797 14.723 1.00 98.75 81 LEU A C 1
ATOM 593 O O . LEU A 1 81 ? -6.802 -4.742 15.882 1.00 98.75 81 LEU A O 1
ATOM 597 N N . ALA A 1 82 ? -7.129 -4.410 13.680 1.00 98.69 82 ALA A N 1
ATOM 598 C CA . ALA A 1 82 ? -8.472 -3.851 13.797 1.00 98.69 82 ALA A CA 1
ATOM 599 C C . ALA A 1 82 ? -9.435 -4.843 14.463 1.00 98.69 82 ALA A C 1
ATOM 601 O O . ALA A 1 82 ? -10.152 -4.468 15.383 1.00 98.69 82 ALA A O 1
ATOM 602 N N . GLY A 1 83 ? -9.404 -6.123 14.079 1.00 98.69 83 GLY A N 1
ATOM 603 C CA . GLY A 1 83 ? -10.254 -7.155 14.680 1.00 98.69 83 GLY A CA 1
ATOM 604 C C . GLY A 1 83 ? -10.008 -7.350 16.179 1.00 98.69 83 GLY A C 1
ATOM 605 O O . GLY A 1 83 ? -10.957 -7.507 16.943 1.00 98.69 83 GLY A O 1
ATOM 606 N N . LYS A 1 84 ? -8.747 -7.277 16.627 1.00 98.75 84 LYS A N 1
ATOM 607 C CA . LYS A 1 84 ? -8.413 -7.326 18.061 1.00 98.75 84 LYS A CA 1
ATOM 608 C C . LYS A 1 84 ? -8.967 -6.122 18.817 1.00 98.75 84 LYS A C 1
ATOM 610 O O . LYS A 1 84 ? -9.617 -6.297 19.841 1.00 98.75 84 LYS A O 1
ATOM 615 N N . VAL A 1 85 ? -8.748 -4.918 18.291 1.00 98.75 85 VAL A N 1
ATOM 616 C CA . VAL A 1 85 ? -9.239 -3.679 18.912 1.00 98.75 85 VAL A CA 1
ATOM 617 C C . VAL A 1 85 ? -10.768 -3.627 18.915 1.00 98.75 85 VAL A C 1
ATOM 619 O O . VAL A 1 85 ? -11.351 -3.193 19.903 1.00 98.75 85 VAL A O 1
ATOM 622 N N . ALA A 1 86 ? -11.426 -4.140 17.872 1.00 98.62 86 ALA A N 1
ATOM 623 C CA . ALA A 1 86 ? -12.881 -4.266 17.824 1.00 98.62 86 ALA A CA 1
ATOM 624 C C . ALA A 1 86 ? -13.409 -5.190 18.931 1.00 98.62 86 ALA A C 1
ATOM 626 O O . ALA A 1 86 ? -14.376 -4.846 19.606 1.00 98.62 86 ALA A O 1
ATOM 627 N N . ALA A 1 87 ? -12.764 -6.341 19.152 1.00 98.75 87 ALA A N 1
ATOM 628 C CA . ALA A 1 87 ? -13.148 -7.255 20.225 1.00 98.75 87 ALA A CA 1
ATOM 629 C C . ALA A 1 87 ? -12.993 -6.607 21.613 1.00 98.75 87 ALA A C 1
ATOM 631 O O . ALA A 1 87 ? -13.893 -6.727 22.443 1.00 98.75 87 ALA A O 1
ATOM 632 N N . GLU A 1 88 ? -11.897 -5.875 21.845 1.00 98.62 88 GLU A N 1
ATOM 633 C CA . GLU A 1 88 ? -11.699 -5.103 23.079 1.00 98.62 88 GLU A CA 1
ATOM 634 C C . GLU A 1 88 ? -12.778 -4.024 23.266 1.00 98.62 88 GLU A C 1
ATOM 636 O O . GLU A 1 88 ? -13.297 -3.866 24.369 1.00 98.62 88 GLU A O 1
ATOM 641 N N . ALA A 1 89 ? -13.127 -3.298 22.199 1.00 98.56 89 ALA A N 1
ATOM 642 C CA . ALA A 1 89 ? -14.116 -2.218 22.222 1.00 98.56 89 ALA A CA 1
ATOM 643 C C . ALA A 1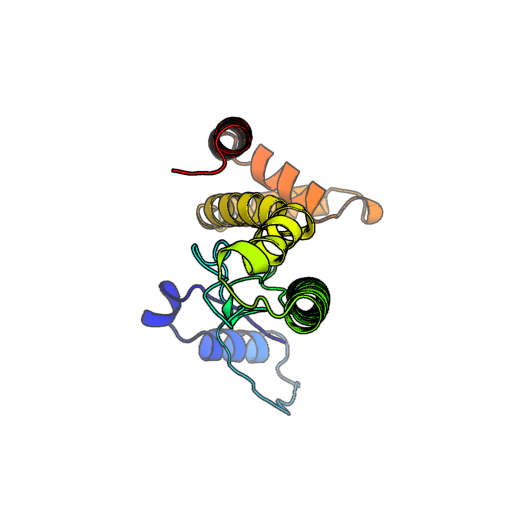 89 ? -15.509 -2.733 22.598 1.00 98.56 89 ALA A C 1
ATOM 645 O O . ALA A 1 89 ? -16.174 -2.177 23.470 1.00 98.56 89 ALA A O 1
ATOM 646 N N . VAL A 1 90 ? -15.923 -3.852 21.993 1.00 98.44 90 VAL A N 1
ATOM 647 C CA . VAL A 1 90 ? -17.209 -4.497 22.294 1.00 98.44 90 VAL A CA 1
ATOM 648 C C . VAL A 1 90 ? -17.254 -4.999 23.738 1.00 98.44 90 VAL A C 1
ATOM 650 O O . VAL A 1 90 ? -18.257 -4.792 24.415 1.00 98.44 90 VAL A O 1
ATOM 653 N N . GLN A 1 91 ? -16.178 -5.617 24.237 1.00 98.50 91 GLN A N 1
ATOM 654 C CA . GLN A 1 91 ? -16.113 -6.093 25.626 1.00 98.50 91 GLN A CA 1
ATOM 655 C C . GLN A 1 91 ? -16.149 -4.948 26.644 1.00 98.50 91 GLN A C 1
ATOM 657 O O . GLN A 1 91 ? -16.755 -5.090 27.703 1.00 98.50 91 GLN A O 1
ATOM 662 N N . ALA A 1 92 ? -15.513 -3.820 26.324 1.00 98.06 92 ALA A N 1
ATOM 663 C CA . ALA A 1 92 ? -15.514 -2.627 27.165 1.00 98.06 92 ALA A CA 1
ATOM 664 C C . ALA A 1 92 ? -16.812 -1.804 27.058 1.00 98.06 92 ALA A C 1
ATOM 666 O O . ALA A 1 92 ? -17.020 -0.904 27.869 1.00 98.06 92 ALA A O 1
ATOM 667 N N . GLY A 1 93 ? -17.668 -2.081 26.066 1.00 98.38 93 GLY A N 1
ATOM 668 C CA . GLY A 1 93 ? -18.836 -1.254 25.759 1.00 98.38 93 GLY A CA 1
ATOM 669 C C . GLY A 1 93 ? -18.476 0.140 25.229 1.00 98.38 93 GLY A C 1
ATOM 670 O O . GLY A 1 93 ? -19.297 1.049 25.312 1.00 98.38 93 GLY A O 1
ATOM 671 N N . ASP A 1 94 ? -17.263 0.316 24.699 1.00 98.50 94 ASP A N 1
ATOM 672 C CA . ASP A 1 94 ? -16.726 1.603 24.257 1.00 98.50 94 ASP A CA 1
ATOM 673 C C . ASP A 1 94 ? -16.205 1.501 22.820 1.00 98.50 94 ASP A C 1
ATOM 675 O O . ASP A 1 94 ? -15.115 0.997 22.554 1.00 98.50 94 ASP A O 1
ATOM 679 N N . VAL A 1 95 ? -17.016 1.990 21.884 1.00 98.25 95 VAL A N 1
ATOM 680 C CA . VAL A 1 95 ? -16.683 2.079 20.455 1.00 98.25 95 VAL A CA 1
ATOM 681 C C . VAL A 1 95 ? -16.314 3.504 20.041 1.00 98.25 95 VAL A C 1
ATOM 683 O O . VAL A 1 95 ? -16.345 3.822 18.853 1.00 98.25 95 VAL A O 1
ATOM 686 N N . SER A 1 96 ? -15.994 4.379 20.994 1.00 98.69 96 SER A N 1
ATOM 687 C CA . SER A 1 96 ? -15.585 5.750 20.691 1.00 98.69 96 SER A CA 1
ATOM 688 C C . SER A 1 96 ? -14.284 5.789 19.885 1.00 98.69 96 SER A C 1
ATOM 690 O O . SER A 1 96 ? -13.436 4.892 19.959 1.00 98.69 96 SER A O 1
ATOM 692 N N . GLN A 1 97 ? -14.091 6.863 19.123 1.00 98.19 97 GLN A N 1
ATOM 693 C CA . GLN A 1 97 ? -12.865 7.107 18.373 1.00 98.19 97 GLN A CA 1
ATOM 694 C C . GLN A 1 97 ? -11.633 7.026 19.283 1.00 98.19 97 GLN A C 1
ATOM 696 O O . GLN A 1 97 ? -10.637 6.421 18.894 1.00 98.19 97 GLN A O 1
ATOM 701 N N . SER A 1 98 ? -11.706 7.579 20.499 1.00 98.25 98 SER A N 1
ATOM 702 C CA . SER A 1 98 ? -10.589 7.581 21.452 1.00 98.25 98 SER A CA 1
ATOM 703 C C . SER A 1 98 ? -10.180 6.165 21.871 1.00 98.25 98 SER A C 1
ATOM 705 O O . SER A 1 98 ? -8.984 5.881 21.985 1.00 98.25 98 SER A O 1
ATOM 707 N N . PHE A 1 99 ? -11.138 5.247 22.031 1.00 98.56 99 PHE A N 1
ATOM 708 C CA . PHE A 1 99 ? -10.838 3.836 22.260 1.00 98.56 99 PHE A CA 1
ATOM 709 C C . PHE A 1 99 ? -10.217 3.191 21.014 1.00 98.56 99 PHE A C 1
ATOM 711 O O . PHE A 1 99 ? -9.202 2.488 21.099 1.00 98.56 99 PHE A O 1
ATOM 718 N N . LEU A 1 100 ? -10.800 3.446 19.840 1.00 98.62 100 LEU A N 1
ATOM 719 C CA . LEU A 1 100 ? -10.394 2.827 18.576 1.00 98.62 100 LEU A CA 1
ATOM 720 C C . LEU A 1 100 ? -9.039 3.329 18.050 1.00 98.62 100 LEU A C 1
ATOM 722 O O . LEU A 1 100 ? -8.370 2.595 17.321 1.00 98.62 100 LEU A O 1
ATOM 726 N N . GLU A 1 101 ? -8.546 4.492 18.485 1.00 98.12 101 GLU A N 1
ATOM 727 C CA . GLU A 1 101 ? -7.178 4.972 18.206 1.00 98.12 101 GLU A CA 1
ATOM 728 C C . GLU A 1 101 ? -6.080 3.966 18.589 1.00 98.12 101 GLU A C 1
ATOM 730 O O . GLU A 1 101 ? -4.959 4.033 18.070 1.00 98.12 101 GLU A O 1
ATOM 735 N N . LYS A 1 102 ? -6.372 3.004 19.476 1.00 98.31 102 LYS A N 1
ATOM 736 C CA . LYS A 1 102 ? -5.491 1.854 19.725 1.00 98.31 102 LYS A CA 1
ATOM 737 C C . LYS A 1 102 ? -5.089 1.157 18.422 1.00 98.31 102 LYS A C 1
ATOM 739 O O . LYS A 1 102 ? -3.914 0.821 18.266 1.00 98.31 102 LYS A O 1
ATOM 744 N N . TYR A 1 103 ? -6.027 0.963 17.492 1.00 98.62 103 TYR A N 1
ATOM 745 C CA . TYR A 1 103 ? -5.762 0.329 16.200 1.00 98.62 103 TYR A CA 1
ATOM 746 C C . TYR A 1 103 ? -4.826 1.186 15.351 1.00 98.62 103 TYR A C 1
ATOM 748 O O . TYR A 1 103 ? -3.810 0.680 14.877 1.00 98.62 103 TYR A O 1
ATOM 756 N N . GLU A 1 104 ? -5.104 2.482 15.222 1.00 97.06 104 GLU A N 1
ATOM 757 C CA . GLU A 1 104 ? -4.255 3.395 14.455 1.00 97.06 104 GLU A CA 1
ATOM 758 C C . GLU A 1 104 ? -2.814 3.414 14.991 1.00 97.06 104 GLU A C 1
ATOM 760 O O . GLU A 1 104 ? -1.853 3.251 14.231 1.00 97.06 104 GLU A O 1
ATOM 765 N N . LYS A 1 105 ? -2.649 3.493 16.317 1.00 97.62 105 LYS A N 1
ATOM 766 C CA . LYS A 1 105 ? -1.337 3.436 16.983 1.00 97.62 105 LYS A CA 1
ATOM 767 C C . LYS A 1 105 ? -0.620 2.107 16.724 1.00 97.62 105 LYS A C 1
ATOM 769 O O . LYS A 1 105 ? 0.589 2.102 16.475 1.00 97.62 105 LYS A O 1
ATOM 774 N N . GLN A 1 106 ? -1.335 0.983 16.772 1.00 98.19 106 GLN A N 1
ATOM 775 C CA . GLN A 1 106 ? -0.772 -0.339 16.482 1.00 98.19 106 GLN A CA 1
ATOM 776 C C . GLN A 1 106 ? -0.366 -0.477 15.007 1.00 98.19 106 GLN A C 1
ATOM 778 O O . GLN A 1 106 ? 0.740 -0.942 14.729 1.00 98.19 106 GLN A O 1
ATOM 783 N N . TRP A 1 107 ? -1.203 -0.015 14.074 1.00 97.75 107 TRP A N 1
ATOM 784 C CA . TRP A 1 107 ? -0.912 -0.008 12.638 1.00 97.75 107 TRP A CA 1
ATOM 785 C C . TRP A 1 107 ? 0.348 0.801 12.322 1.00 97.75 107 TRP A C 1
ATOM 787 O O . TRP A 1 107 ? 1.256 0.311 11.644 1.00 97.75 107 TRP A O 1
ATOM 797 N N . TYR A 1 108 ? 0.450 2.018 12.863 1.00 95.50 108 TYR A N 1
ATOM 798 C CA . TYR A 1 108 ? 1.618 2.866 12.644 1.00 95.50 108 TYR A CA 1
ATOM 799 C C . TYR A 1 108 ? 2.914 2.235 13.153 1.00 95.50 108 TYR A C 1
ATOM 801 O O . TYR A 1 108 ? 3.957 2.389 12.515 1.00 95.50 108 TYR A O 1
ATOM 809 N N . ARG A 1 109 ? 2.860 1.523 14.284 1.00 95.38 109 ARG A N 1
ATOM 810 C CA . ARG A 1 109 ? 4.016 0.800 14.832 1.00 95.38 109 ARG A CA 1
ATOM 811 C C . ARG A 1 109 ? 4.395 -0.416 13.990 1.00 95.38 109 ARG A C 1
ATOM 813 O O . ARG A 1 109 ? 5.586 -0.656 13.835 1.00 95.38 109 ARG A O 1
ATOM 820 N N . ALA A 1 110 ? 3.412 -1.156 13.481 1.00 94.06 110 ALA A N 1
ATOM 821 C CA . ALA A 1 110 ? 3.644 -2.374 12.712 1.00 94.06 110 ALA A CA 1
ATOM 822 C C . ALA A 1 110 ? 4.163 -2.079 11.295 1.00 94.06 110 ALA A C 1
ATOM 824 O O . ALA A 1 110 ? 5.202 -2.598 10.906 1.00 94.06 110 ALA A O 1
ATOM 825 N N . GLU A 1 111 ? 3.466 -1.223 10.545 1.00 94.00 111 GLU A N 1
ATOM 826 C CA . GLU A 1 111 ? 3.693 -1.056 9.100 1.00 94.00 111 GLU A CA 1
ATOM 827 C C . GLU A 1 111 ? 3.688 0.413 8.655 1.00 94.00 111 GLU A C 1
ATOM 829 O O . GLU A 1 111 ? 4.466 0.799 7.781 1.00 94.00 111 GLU A O 1
ATOM 834 N N . GLY A 1 112 ? 2.863 1.274 9.269 1.00 91.00 112 GLY A N 1
ATOM 835 C CA . GLY A 1 112 ? 2.650 2.648 8.787 1.00 91.00 112 GLY A CA 1
ATOM 836 C C . GLY A 1 112 ? 3.920 3.515 8.750 1.00 91.00 112 GLY A C 1
ATOM 837 O O . GLY A 1 112 ? 4.087 4.332 7.842 1.00 91.00 112 GLY A O 1
ATOM 838 N N . ARG A 1 113 ? 4.866 3.319 9.683 1.00 88.56 113 ARG A N 1
ATOM 839 C CA . ARG A 1 113 ? 6.189 3.983 9.639 1.00 88.56 113 ARG A CA 1
ATOM 840 C C . ARG A 1 113 ? 6.997 3.569 8.412 1.00 88.56 113 ARG A C 1
ATOM 842 O O . ARG A 1 113 ? 7.494 4.427 7.684 1.00 88.56 113 ARG A O 1
ATOM 849 N N . THR A 1 114 ? 7.102 2.264 8.172 1.00 86.31 114 THR A N 1
ATOM 850 C CA . THR A 1 114 ? 7.795 1.715 7.002 1.00 86.31 114 THR A CA 1
ATOM 851 C C . THR A 1 114 ? 7.125 2.208 5.727 1.00 86.31 114 THR A C 1
ATOM 853 O O . THR A 1 114 ? 7.805 2.680 4.820 1.00 86.31 114 THR A O 1
ATOM 856 N N . GLN A 1 115 ? 5.793 2.211 5.684 1.00 91.75 115 GLN A N 1
ATOM 857 C CA . GLN A 1 115 ? 5.026 2.693 4.542 1.00 91.75 115 GLN A CA 1
ATOM 858 C C . GLN A 1 115 ? 5.338 4.158 4.191 1.00 91.75 115 GLN A C 1
ATOM 860 O O . GLN A 1 115 ? 5.551 4.465 3.018 1.00 91.75 115 GLN A O 1
ATOM 865 N N . LYS A 1 116 ? 5.436 5.057 5.182 1.00 89.19 116 LYS A N 1
ATOM 866 C CA . LYS A 1 116 ? 5.827 6.465 4.962 1.00 89.19 116 LYS A CA 1
ATOM 867 C C . LYS A 1 116 ? 7.214 6.590 4.322 1.00 89.19 116 LYS A C 1
ATOM 869 O O . LYS A 1 116 ? 7.396 7.386 3.400 1.00 89.19 116 LYS A O 1
ATOM 874 N N . ILE A 1 117 ? 8.180 5.786 4.770 1.00 84.25 117 ILE A N 1
ATOM 875 C CA . ILE A 1 117 ? 9.529 5.742 4.180 1.00 84.25 117 ILE A CA 1
ATOM 876 C C . ILE A 1 117 ? 9.453 5.253 2.730 1.00 84.25 117 ILE A C 1
ATOM 878 O O . ILE A 1 117 ? 10.031 5.875 1.838 1.00 84.25 117 ILE A O 1
ATOM 882 N N . MET A 1 118 ? 8.693 4.183 2.480 1.00 84.75 118 MET A N 1
ATOM 883 C CA . MET A 1 118 ? 8.520 3.628 1.137 1.00 84.75 118 MET A CA 1
ATOM 884 C C . MET A 1 118 ? 7.823 4.612 0.191 1.00 84.75 118 MET A C 1
ATOM 886 O O . MET A 1 118 ? 8.214 4.717 -0.966 1.00 84.75 118 MET A O 1
ATOM 890 N N . TYR A 1 119 ? 6.852 5.390 0.673 1.00 88.25 119 TYR A N 1
ATOM 891 C CA . TYR A 1 119 ? 6.218 6.446 -0.119 1.00 88.25 119 TYR A CA 1
ATOM 892 C C . TYR A 1 119 ? 7.228 7.500 -0.575 1.00 88.25 119 TYR A C 1
ATOM 894 O O . TYR A 1 119 ? 7.304 7.823 -1.757 1.00 88.25 119 TYR A O 1
ATOM 902 N N . ARG A 1 120 ? 8.050 8.003 0.349 1.00 82.56 120 ARG A N 1
ATOM 903 C CA . ARG A 1 120 ? 9.085 8.993 0.025 1.00 82.56 120 ARG A CA 1
ATOM 904 C C . ARG A 1 120 ? 10.116 8.442 -0.960 1.00 82.56 120 ARG A C 1
ATOM 906 O O . ARG A 1 120 ? 10.566 9.152 -1.853 1.00 82.56 120 ARG A O 1
ATOM 913 N N . LEU A 1 121 ? 10.453 7.163 -0.825 1.00 79.06 121 LEU A N 1
ATOM 914 C CA . LEU A 1 121 ? 11.302 6.472 -1.780 1.00 79.06 121 LEU A CA 1
ATOM 915 C C . LEU A 1 121 ? 10.633 6.363 -3.165 1.00 79.06 121 LEU A C 1
ATOM 917 O O . LEU A 1 121 ? 11.250 6.715 -4.168 1.00 79.06 121 LEU A O 1
ATOM 921 N N . LYS A 1 122 ? 9.362 5.964 -3.243 1.00 85.00 122 LYS A N 1
ATOM 922 C CA . LYS A 1 122 ? 8.607 5.943 -4.505 1.00 85.00 122 LYS A CA 1
ATOM 923 C C . LYS A 1 122 ? 8.683 7.299 -5.229 1.00 85.00 122 LYS A C 1
ATOM 925 O O . LYS A 1 122 ? 8.985 7.333 -6.417 1.00 85.00 122 LYS A O 1
ATOM 930 N N . GLU A 1 123 ? 8.501 8.408 -4.510 1.00 84.31 123 GLU A N 1
ATOM 931 C CA . GLU A 1 123 ? 8.615 9.764 -5.078 1.00 84.31 123 GLU A CA 1
ATOM 932 C C . GLU A 1 123 ? 10.017 10.070 -5.638 1.00 84.31 123 GLU A C 1
ATOM 934 O O . GLU A 1 123 ? 10.141 10.726 -6.669 1.00 84.31 123 GLU A O 1
ATOM 939 N N . ALA A 1 124 ? 11.081 9.575 -4.999 1.00 77.50 124 ALA A N 1
ATOM 940 C CA . ALA A 1 124 ? 12.447 9.715 -5.507 1.00 77.50 124 ALA A CA 1
ATOM 941 C C . ALA A 1 124 ? 12.686 8.866 -6.769 1.00 77.50 124 ALA A C 1
ATOM 943 O O . ALA A 1 124 ? 13.305 9.337 -7.724 1.00 77.50 124 ALA A O 1
ATOM 944 N N . VAL A 1 125 ? 12.166 7.632 -6.796 1.00 78.31 125 VAL A N 1
ATOM 945 C CA . VAL A 1 125 ? 12.261 6.723 -7.953 1.00 78.31 125 VAL A CA 1
ATOM 946 C C . VAL A 1 125 ? 11.528 7.295 -9.165 1.00 78.31 125 VAL A C 1
ATOM 948 O O . VAL A 1 125 ? 12.041 7.205 -10.273 1.00 78.31 125 VAL A O 1
ATOM 951 N N . TYR A 1 126 ? 10.382 7.953 -8.973 1.00 80.94 126 TYR A N 1
ATOM 952 C CA . TYR A 1 126 ? 9.617 8.572 -10.067 1.00 80.94 126 TYR A CA 1
ATOM 953 C C .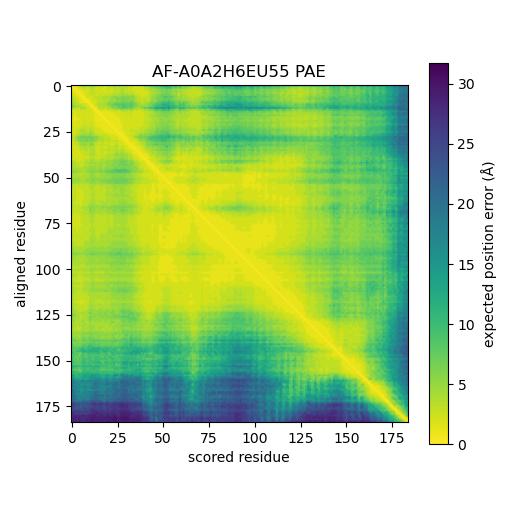 TYR A 1 126 ? 10.348 9.726 -10.768 1.00 80.94 126 TYR A C 1
ATOM 955 O O . TYR A 1 126 ? 9.942 10.139 -11.850 1.00 80.94 126 TYR A O 1
ATOM 963 N N . LYS A 1 127 ? 11.435 10.240 -10.180 1.00 81.38 127 LYS A N 1
ATOM 964 C CA . LYS A 1 127 ? 12.288 11.263 -10.797 1.00 81.38 127 LYS A CA 1
ATOM 965 C C . LYS A 1 127 ? 13.426 10.675 -11.635 1.00 81.38 127 LYS A C 1
ATOM 967 O O . LYS A 1 127 ? 14.210 11.460 -12.173 1.00 81.38 127 LYS A O 1
ATOM 972 N N . LEU A 1 128 ? 13.602 9.352 -11.657 1.00 81.75 128 LEU A N 1
ATOM 973 C CA . LEU A 1 128 ? 14.638 8.689 -12.450 1.0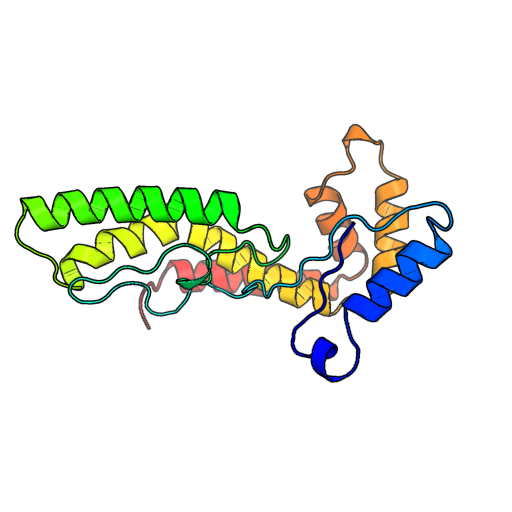0 81.75 128 LEU A CA 1
ATOM 974 C C . LEU A 1 128 ? 14.264 8.709 -13.931 1.00 81.75 128 LEU A C 1
ATOM 976 O O . LEU A 1 128 ? 13.107 8.506 -14.290 1.00 81.75 128 LEU A O 1
ATOM 980 N N . THR A 1 129 ? 15.258 8.953 -14.777 1.00 86.44 129 THR A N 1
ATOM 981 C CA . THR A 1 129 ? 15.125 8.839 -16.233 1.00 86.44 129 THR A CA 1
ATOM 982 C C . THR A 1 129 ? 15.367 7.400 -16.687 1.00 86.44 129 THR A C 1
ATOM 984 O O . THR A 1 129 ? 15.970 6.613 -15.955 1.00 86.44 129 THR A O 1
ATOM 987 N N . ASP A 1 130 ? 14.964 7.060 -17.912 1.00 87.94 130 ASP A N 1
ATOM 988 C CA . ASP A 1 130 ? 15.270 5.750 -18.506 1.00 87.94 130 ASP A CA 1
ATOM 989 C C . ASP A 1 130 ? 16.783 5.471 -18.522 1.00 87.94 130 ASP A C 1
ATOM 991 O O . ASP A 1 130 ? 17.207 4.358 -18.221 1.00 87.94 130 ASP A O 1
ATOM 995 N N . ASP A 1 131 ? 17.618 6.488 -18.757 1.00 88.94 131 ASP A N 1
ATOM 996 C CA . ASP A 1 131 ? 19.079 6.363 -18.678 1.00 88.94 131 ASP A CA 1
ATOM 997 C C . ASP A 1 131 ? 19.565 6.023 -17.264 1.00 88.94 131 ASP A C 1
ATOM 999 O O . ASP A 1 131 ? 20.485 5.217 -17.096 1.00 88.94 131 ASP A O 1
ATOM 1003 N N . ASP A 1 132 ? 18.958 6.616 -16.232 1.00 85.12 132 ASP A N 1
ATOM 1004 C CA . ASP A 1 132 ? 19.284 6.287 -14.842 1.00 85.12 132 ASP A CA 1
ATOM 1005 C C . ASP A 1 132 ? 18.873 4.845 -14.505 1.00 85.12 132 ASP A C 1
ATOM 1007 O O . ASP A 1 132 ? 19.604 4.131 -13.808 1.00 85.12 132 ASP A O 1
ATOM 1011 N N . LEU A 1 133 ? 17.714 4.404 -15.008 1.00 86.56 133 LEU A N 1
ATOM 1012 C CA . LEU A 1 133 ? 17.216 3.039 -14.836 1.00 86.56 133 LEU A CA 1
ATOM 1013 C C . LEU A 1 133 ? 18.118 2.026 -15.550 1.00 86.56 133 LEU A C 1
ATOM 1015 O O . LEU A 1 133 ? 18.505 1.036 -14.929 1.00 86.56 133 LEU A O 1
ATOM 1019 N N . ASN A 1 134 ? 18.531 2.307 -16.788 1.00 89.94 134 ASN A N 1
ATOM 1020 C CA . ASN A 1 134 ? 19.449 1.464 -17.559 1.00 89.94 134 ASN A CA 1
ATOM 1021 C C . ASN A 1 134 ? 20.805 1.326 -16.855 1.00 89.94 134 ASN A C 1
ATOM 1023 O O . ASN A 1 134 ? 21.235 0.212 -16.561 1.00 89.94 134 ASN A O 1
ATOM 1027 N N . LYS A 1 135 ? 21.423 2.441 -16.440 1.00 88.56 135 LYS A N 1
ATOM 1028 C CA . LYS A 1 135 ? 22.680 2.412 -15.665 1.00 88.56 135 LYS A CA 1
ATOM 1029 C C . LYS A 1 135 ? 22.541 1.639 -14.355 1.00 88.56 135 LYS A C 1
ATOM 1031 O O . LYS A 1 135 ? 23.491 1.012 -13.883 1.00 88.56 135 LYS A O 1
ATOM 1036 N N . THR A 1 136 ? 21.371 1.712 -13.722 1.00 85.75 136 THR A N 1
ATOM 1037 C CA . THR A 1 136 ? 21.084 0.946 -12.505 1.00 85.75 136 THR A CA 1
ATOM 1038 C C . THR A 1 136 ? 20.985 -0.544 -12.810 1.00 85.75 136 THR A C 1
ATOM 1040 O O . THR A 1 136 ? 21.566 -1.339 -12.071 1.00 85.75 136 THR A O 1
ATOM 1043 N N . ALA A 1 137 ? 20.302 -0.923 -13.890 1.00 88.50 137 ALA A N 1
ATOM 1044 C CA . ALA A 1 137 ? 20.208 -2.306 -14.338 1.00 88.50 137 ALA A CA 1
ATOM 1045 C C . ALA A 1 137 ? 21.597 -2.879 -14.646 1.00 88.50 137 ALA A C 1
ATOM 1047 O O . ALA A 1 137 ? 21.952 -3.908 -14.074 1.00 88.50 137 ALA A O 1
ATOM 1048 N N . ASP A 1 138 ? 22.422 -2.170 -15.419 1.00 90.12 138 ASP A N 1
ATOM 1049 C CA . ASP A 1 138 ? 23.802 -2.572 -15.727 1.00 90.12 138 ASP A CA 1
ATOM 1050 C C . ASP A 1 138 ? 24.628 -2.772 -14.450 1.00 90.12 138 ASP A C 1
ATOM 1052 O O . ASP A 1 138 ? 25.288 -3.799 -14.251 1.00 90.12 138 ASP A O 1
ATOM 1056 N N . ALA A 1 139 ? 24.531 -1.821 -13.516 1.00 86.19 139 ALA A N 1
ATOM 1057 C CA . ALA A 1 139 ? 25.223 -1.900 -12.237 1.00 86.19 139 ALA A CA 1
ATOM 1058 C C . ALA A 1 139 ? 24.753 -3.087 -11.379 1.00 86.19 139 ALA A C 1
ATOM 1060 O O . ALA A 1 139 ? 25.566 -3.679 -10.666 1.00 86.19 139 ALA A O 1
ATOM 1061 N N . VAL A 1 140 ? 23.470 -3.449 -11.417 1.00 87.50 140 VAL A N 1
ATOM 1062 C CA . VAL A 1 140 ? 22.928 -4.603 -10.680 1.00 87.50 140 VAL A CA 1
ATOM 1063 C C . VAL A 1 140 ? 23.298 -5.918 -11.361 1.00 87.50 140 VAL A C 1
ATOM 1065 O O . VAL A 1 140 ? 23.658 -6.869 -10.671 1.00 87.50 140 VAL A O 1
ATOM 1068 N N . LEU A 1 141 ? 23.271 -5.976 -12.692 1.00 89.44 141 LEU A N 1
ATOM 1069 C CA . LEU A 1 141 ? 23.665 -7.155 -13.464 1.00 89.44 141 LEU A CA 1
ATOM 1070 C C . LEU A 1 141 ? 25.154 -7.480 -13.292 1.00 89.44 141 LEU A C 1
ATOM 1072 O O . LEU A 1 141 ? 25.521 -8.653 -13.296 1.00 89.44 141 LEU A O 1
ATOM 1076 N N . SER A 1 142 ? 25.994 -6.474 -13.032 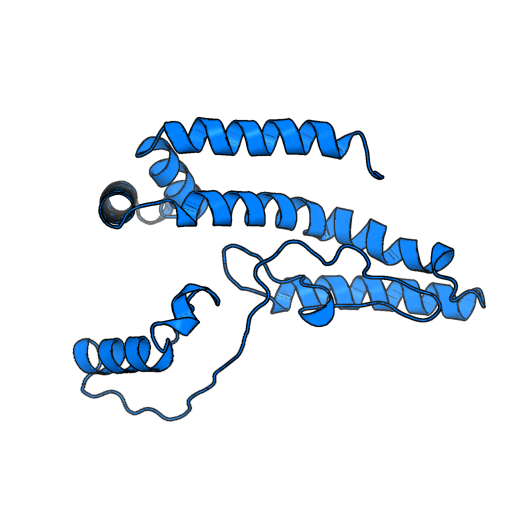1.00 88.88 142 SER A N 1
ATOM 1077 C CA . SER A 1 142 ? 27.405 -6.683 -12.676 1.00 88.88 142 SER A CA 1
ATOM 1078 C C . SER A 1 142 ? 27.623 -7.361 -11.312 1.00 88.88 142 SER A C 1
ATOM 1080 O O . SER A 1 142 ? 28.732 -7.804 -11.013 1.00 88.88 142 SER A O 1
ATOM 1082 N N . LEU A 1 143 ? 26.588 -7.447 -10.464 1.00 87.56 143 LEU A N 1
ATOM 1083 C CA . LEU A 1 143 ? 26.671 -8.134 -9.177 1.00 87.56 143 LEU A CA 1
ATOM 1084 C C . LEU A 1 143 ? 26.450 -9.647 -9.346 1.00 87.56 143 LEU A C 1
ATOM 1086 O O . LEU A 1 143 ? 25.645 -10.049 -10.196 1.00 87.56 143 LEU A O 1
ATOM 1090 N N . PRO A 1 144 ? 27.077 -10.475 -8.485 1.00 91.31 144 PRO A N 1
ATOM 1091 C CA . PRO A 1 144 ? 26.708 -11.880 -8.326 1.00 91.31 144 PRO A CA 1
ATOM 1092 C C . PRO A 1 144 ? 25.205 -12.035 -8.079 1.00 91.31 144 PRO A C 1
ATOM 1094 O O . PRO A 1 144 ? 24.603 -11.182 -7.421 1.00 91.31 144 PRO A O 1
ATOM 1097 N N . GLU A 1 145 ? 24.602 -13.099 -8.608 1.00 87.06 145 GLU A N 1
ATOM 1098 C CA . GLU A 1 145 ? 23.149 -13.307 -8.607 1.00 87.06 145 GLU A CA 1
ATOM 1099 C C . GLU A 1 145 ? 22.555 -13.247 -7.194 1.00 87.06 145 GLU A C 1
ATOM 1101 O O . GLU A 1 145 ? 21.572 -12.542 -6.960 1.00 87.06 145 GLU A O 1
ATOM 1106 N N . GLU A 1 146 ? 23.232 -13.851 -6.220 1.00 89.44 146 GLU A N 1
ATOM 1107 C CA . GLU A 1 146 ? 22.845 -13.861 -4.810 1.00 89.44 146 GLU A CA 1
ATOM 1108 C C . GLU A 1 146 ? 22.845 -12.467 -4.156 1.00 89.44 146 GLU A C 1
ATOM 1110 O O . GLU A 1 146 ? 22.234 -12.258 -3.106 1.00 89.44 146 GLU A O 1
ATOM 1115 N N . LYS A 1 147 ? 23.507 -11.483 -4.776 1.00 85.50 147 LYS A N 1
ATOM 1116 C CA . LYS A 1 147 ? 23.549 -10.091 -4.307 1.00 85.50 147 LYS A CA 1
ATOM 1117 C C . LYS A 1 147 ? 22.535 -9.191 -5.010 1.00 85.50 147 LYS A C 1
ATOM 1119 O O . LYS A 1 147 ? 22.407 -8.037 -4.594 1.00 85.50 147 LYS A O 1
ATOM 1124 N N . ARG A 1 148 ? 21.806 -9.675 -6.026 1.00 86.56 148 ARG A N 1
ATOM 1125 C CA . ARG A 1 148 ? 20.808 -8.908 -6.797 1.00 86.56 148 ARG A CA 1
ATOM 1126 C C . ARG A 1 148 ? 19.476 -8.820 -6.045 1.00 86.56 148 ARG A C 1
ATOM 1128 O O . ARG A 1 148 ? 18.490 -9.463 -6.381 1.00 86.56 148 ARG A O 1
ATOM 1135 N N . THR A 1 149 ? 19.451 -7.997 -5.003 1.00 81.19 149 THR A N 1
ATOM 1136 C CA . THR A 1 149 ? 18.278 -7.771 -4.144 1.00 81.19 149 THR A CA 1
ATOM 1137 C C . THR A 1 149 ? 17.639 -6.406 -4.411 1.00 81.19 149 THR A C 1
ATOM 1139 O O . THR A 1 149 ? 18.279 -5.494 -4.929 1.00 81.19 149 THR A O 1
ATOM 1142 N N . MET A 1 150 ? 16.398 -6.191 -3.963 1.00 70.69 150 MET A N 1
ATOM 1143 C CA . MET A 1 150 ? 15.776 -4.853 -4.002 1.00 70.69 150 MET A CA 1
ATOM 1144 C C . MET A 1 150 ? 16.616 -3.792 -3.273 1.00 70.69 150 MET A C 1
ATOM 1146 O O . MET A 1 150 ? 16.675 -2.639 -3.693 1.00 70.69 150 MET A O 1
ATOM 1150 N N . VAL A 1 151 ? 17.326 -4.191 -2.213 1.00 73.81 151 VAL A N 1
ATOM 1151 C CA . VAL A 1 151 ? 18.237 -3.306 -1.479 1.00 73.81 151 VAL A CA 1
ATOM 1152 C C . VAL A 1 151 ? 19.452 -2.932 -2.329 1.00 73.81 151 VAL A C 1
ATOM 1154 O O . VAL A 1 151 ? 19.869 -1.775 -2.307 1.00 73.81 151 VAL A O 1
ATOM 1157 N N . SER A 1 152 ? 20.032 -3.869 -3.087 1.00 76.19 152 SER A N 1
ATOM 1158 C CA . SER A 1 152 ? 21.167 -3.562 -3.967 1.00 76.19 152 SER A CA 1
ATOM 1159 C C . SER A 1 152 ? 20.746 -2.712 -5.162 1.00 76.19 152 SER A C 1
ATOM 1161 O O . SER A 1 152 ? 21.467 -1.774 -5.496 1.00 76.19 152 SER A O 1
ATOM 1163 N N . VAL A 1 153 ? 19.576 -2.990 -5.752 1.00 79.00 153 VAL A N 1
ATOM 1164 C CA . VAL A 1 153 ? 18.963 -2.151 -6.797 1.00 79.00 153 VAL A CA 1
ATOM 1165 C C . VAL A 1 153 ? 18.828 -0.727 -6.281 1.00 79.00 153 VAL A C 1
ATOM 1167 O O . VAL A 1 153 ? 19.330 0.209 -6.899 1.00 79.00 153 VAL A O 1
ATOM 1170 N N . PHE A 1 154 ? 18.243 -0.570 -5.093 1.00 72.94 154 PHE A N 1
ATOM 1171 C CA . PHE A 1 154 ? 18.033 0.744 -4.514 1.00 72.94 154 PHE A CA 1
ATOM 1172 C C . PHE A 1 154 ? 19.345 1.478 -4.198 1.00 72.94 154 PHE A C 1
ATOM 1174 O O . PHE A 1 154 ? 19.506 2.645 -4.554 1.00 72.94 154 PHE A O 1
ATOM 1181 N N . LYS A 1 155 ? 20.327 0.790 -3.599 1.00 76.06 155 LYS A N 1
ATOM 1182 C CA . LYS A 1 155 ? 21.659 1.365 -3.350 1.00 76.06 155 LYS A CA 1
ATOM 1183 C C . LYS A 1 155 ? 22.314 1.836 -4.648 1.00 76.06 155 LYS A C 1
ATOM 1185 O O . LYS A 1 155 ? 22.830 2.948 -4.689 1.00 76.06 155 LYS A O 1
ATOM 1190 N N . LYS A 1 156 ? 22.301 1.016 -5.702 1.00 80.44 156 LYS A N 1
ATOM 1191 C CA . LYS A 1 156 ? 22.922 1.359 -6.991 1.00 80.44 156 LYS A CA 1
ATOM 1192 C C . LYS A 1 156 ? 22.198 2.504 -7.701 1.00 80.44 156 LYS A C 1
ATOM 1194 O O . LYS A 1 156 ? 22.877 3.399 -8.194 1.00 80.44 156 LYS A O 1
ATOM 1199 N N . ALA A 1 157 ? 20.867 2.540 -7.651 1.00 75.00 157 ALA A N 1
ATOM 1200 C CA . ALA A 1 157 ? 20.078 3.660 -8.169 1.00 75.00 157 ALA A CA 1
ATOM 1201 C C . ALA A 1 157 ? 20.474 4.990 -7.508 1.00 75.00 157 ALA A C 1
ATOM 1203 O O . ALA A 1 157 ? 20.673 5.996 -8.185 1.00 75.00 157 ALA A O 1
ATOM 1204 N N . LEU A 1 158 ? 20.662 4.979 -6.185 1.00 72.62 158 LEU A N 1
ATOM 1205 C CA . LEU A 1 158 ? 21.126 6.146 -5.436 1.00 72.62 158 LEU A CA 1
ATOM 1206 C C . LEU A 1 158 ? 22.561 6.562 -5.797 1.00 72.62 158 LEU A C 1
ATOM 1208 O O . LEU A 1 158 ? 22.820 7.752 -5.955 1.00 72.62 158 LEU A O 1
ATOM 1212 N N . PHE A 1 159 ? 23.491 5.612 -5.946 1.00 73.00 159 PHE A N 1
ATOM 1213 C CA . PHE A 1 159 ? 24.874 5.916 -6.348 1.00 73.00 159 PHE A CA 1
ATOM 1214 C C . PHE A 1 159 ? 24.956 6.554 -7.736 1.00 73.00 159 PHE A C 1
ATOM 1216 O O . PHE A 1 159 ? 25.743 7.477 -7.934 1.00 73.00 159 PHE A O 1
ATOM 1223 N N . ASN A 1 160 ? 24.128 6.094 -8.675 1.00 70.31 160 ASN A N 1
ATOM 1224 C CA . ASN A 1 160 ? 24.091 6.631 -10.033 1.00 70.31 160 ASN A CA 1
ATOM 1225 C C . ASN A 1 160 ? 23.504 8.048 -10.091 1.00 70.31 160 ASN A C 1
ATOM 1227 O O . ASN A 1 160 ? 23.767 8.778 -11.045 1.00 70.31 160 ASN A O 1
ATOM 1231 N N . ARG A 1 161 ? 22.761 8.468 -9.057 1.00 70.75 161 ARG A N 1
ATOM 1232 C CA . ARG A 1 161 ? 22.211 9.820 -8.954 1.00 70.75 161 ARG A CA 1
ATOM 1233 C C . ARG A 1 161 ? 22.368 10.394 -7.537 1.00 70.75 161 ARG A C 1
ATOM 1235 O O . ARG A 1 161 ? 21.410 10.408 -6.761 1.00 70.75 161 ARG A O 1
ATOM 1242 N N . PRO A 1 162 ? 23.546 10.955 -7.201 1.00 69.56 162 PRO A N 1
ATOM 1243 C CA . PRO A 1 162 ? 23.861 11.448 -5.855 1.00 69.56 162 PRO A CA 1
ATOM 1244 C C . PRO A 1 162 ? 22.901 12.525 -5.329 1.00 69.56 162 PRO A C 1
ATOM 1246 O O . PRO A 1 162 ? 22.718 12.671 -4.123 1.00 69.56 162 PRO A O 1
ATOM 1249 N N . THR A 1 163 ? 22.232 13.266 -6.216 1.00 67.62 163 THR A N 1
ATOM 1250 C CA . THR A 1 163 ? 21.196 14.236 -5.834 1.00 67.62 163 THR A CA 1
ATOM 1251 C C . THR A 1 163 ? 19.984 13.573 -5.169 1.00 67.62 163 THR A C 1
ATOM 1253 O O . THR A 1 163 ? 19.405 14.161 -4.256 1.00 67.62 163 THR A O 1
ATOM 1256 N N . LEU A 1 164 ? 19.657 12.323 -5.519 1.00 65.56 164 LEU A N 1
ATOM 1257 C CA . LEU A 1 164 ? 18.627 11.536 -4.831 1.00 65.56 164 LEU A CA 1
ATOM 1258 C C . LEU A 1 164 ? 19.073 11.068 -3.446 1.00 65.56 164 LEU A C 1
ATOM 1260 O O . LEU A 1 164 ? 18.223 10.865 -2.587 1.00 65.56 164 LEU A O 1
ATOM 1264 N N . ILE A 1 165 ? 20.380 10.935 -3.189 1.00 64.81 165 ILE A N 1
ATOM 1265 C CA . ILE A 1 165 ? 20.898 10.638 -1.844 1.00 64.81 165 ILE A CA 1
ATOM 1266 C C . ILE A 1 165 ? 20.592 11.806 -0.909 1.00 64.81 165 ILE A C 1
ATOM 1268 O O . ILE A 1 165 ? 20.150 11.582 0.211 1.00 64.81 165 ILE A O 1
ATOM 1272 N N . LEU A 1 166 ? 20.761 13.050 -1.366 1.00 64.94 166 LEU A N 1
ATOM 1273 C CA . LEU A 1 166 ? 20.412 14.234 -0.575 1.00 64.94 166 LEU A CA 1
ATOM 1274 C C . LEU A 1 166 ? 18.905 14.313 -0.301 1.00 64.94 166 LEU A C 1
ATOM 1276 O O . LEU A 1 166 ? 18.507 14.688 0.801 1.00 64.94 166 LEU A O 1
ATOM 1280 N N . GLU A 1 167 ? 18.063 13.932 -1.263 1.00 62.56 167 GLU A N 1
ATOM 1281 C CA . GLU A 1 167 ? 16.614 13.848 -1.050 1.00 62.56 167 GLU A CA 1
ATOM 1282 C C . GLU A 1 167 ? 16.233 12.700 -0.109 1.00 62.56 167 GLU A C 1
ATOM 1284 O O . GLU A 1 167 ? 15.464 12.918 0.824 1.00 62.56 167 GLU A O 1
ATOM 1289 N N . ALA A 1 168 ? 16.824 11.515 -0.270 1.00 63.41 168 ALA A N 1
ATOM 1290 C CA . ALA A 1 168 ? 16.634 10.382 0.629 1.00 63.41 168 ALA A CA 1
ATOM 1291 C C . ALA A 1 168 ? 17.102 10.717 2.056 1.00 63.41 168 ALA A C 1
ATOM 1293 O O . ALA A 1 168 ? 16.402 10.429 3.021 1.00 63.41 168 ALA A O 1
ATOM 1294 N N . LEU A 1 169 ? 18.241 11.393 2.219 1.00 63.94 169 LEU A N 1
ATOM 1295 C CA . LEU A 1 169 ? 18.745 11.845 3.519 1.00 63.94 169 LEU A CA 1
ATOM 1296 C C . LEU A 1 169 ? 17.855 12.922 4.145 1.00 63.94 169 LEU A C 1
ATOM 1298 O O . LEU A 1 169 ? 17.623 12.866 5.350 1.00 63.94 169 LEU A O 1
ATOM 1302 N N . LYS A 1 170 ? 17.311 13.866 3.363 1.00 63.19 170 LYS A N 1
ATOM 1303 C CA . LYS A 1 170 ? 16.275 14.800 3.846 1.00 63.19 170 LYS A CA 1
ATOM 1304 C C . LYS A 1 170 ? 15.044 14.033 4.320 1.00 63.19 170 LYS A C 1
ATOM 1306 O O . LYS A 1 170 ? 14.578 14.268 5.424 1.00 63.19 170 LYS A O 1
ATOM 1311 N N . VAL A 1 171 ? 14.592 13.055 3.542 1.00 58.50 171 VAL A N 1
ATOM 1312 C CA . VAL A 1 171 ? 13.497 12.140 3.884 1.00 58.50 171 VAL A CA 1
ATOM 1313 C C . VAL A 1 171 ? 13.760 11.409 5.203 1.00 58.50 171 VAL A C 1
ATOM 1315 O O . VAL A 1 171 ? 12.873 11.382 6.050 1.00 58.50 171 VAL A O 1
ATOM 1318 N N . PHE A 1 172 ? 14.958 10.864 5.423 1.00 58.62 172 PHE A N 1
ATOM 1319 C CA . PHE A 1 172 ? 15.313 10.181 6.672 1.00 58.62 172 PHE A CA 1
ATOM 1320 C C . PHE A 1 172 ? 15.476 11.152 7.849 1.00 58.62 172 PHE A C 1
ATOM 1322 O O . PHE A 1 172 ? 15.055 10.830 8.958 1.00 58.62 172 PHE A O 1
ATOM 1329 N N . LYS A 1 173 ? 16.014 12.355 7.621 1.00 55.06 173 LYS A N 1
ATOM 1330 C CA . LYS A 1 173 ? 16.165 13.391 8.653 1.00 55.06 173 LYS A CA 1
ATOM 1331 C C . LYS A 1 173 ? 14.806 13.951 9.090 1.00 55.06 173 LYS A C 1
ATOM 1333 O O . LYS A 1 173 ? 14.565 14.048 10.285 1.00 55.06 173 LYS A O 1
ATOM 1338 N N . THR A 1 174 ? 13.892 14.206 8.153 1.00 49.56 174 THR A N 1
ATOM 1339 C CA . THR A 1 174 ? 12.503 14.606 8.433 1.00 49.56 174 THR A CA 1
ATOM 1340 C C . THR A 1 174 ? 11.700 13.467 9.057 1.00 49.56 174 THR A C 1
ATOM 1342 O O . THR A 1 174 ? 10.890 13.723 9.936 1.00 49.56 174 THR A O 1
ATOM 1345 N N . SER A 1 175 ? 11.948 12.203 8.682 1.00 47.06 175 SER A N 1
ATOM 1346 C CA . SER A 1 175 ? 11.376 11.052 9.400 1.00 47.06 175 SER A CA 1
ATOM 1347 C C . SER A 1 175 ? 11.832 11.023 10.857 1.00 47.06 175 SER A C 1
ATOM 1349 O O . SER A 1 175 ? 11.022 10.709 11.710 1.00 47.06 175 SER A O 1
ATOM 1351 N N . ILE A 1 176 ? 13.085 11.373 11.169 1.00 42.44 176 ILE A N 1
ATOM 1352 C CA . ILE A 1 176 ? 13.549 11.489 12.562 1.00 42.44 176 ILE A CA 1
ATOM 1353 C C . ILE A 1 176 ? 12.844 12.654 13.276 1.00 42.44 176 ILE A C 1
ATOM 1355 O O . ILE A 1 176 ? 12.484 12.503 14.435 1.00 42.44 176 ILE A O 1
ATOM 1359 N N . THR A 1 177 ? 12.587 13.781 12.606 1.00 43.00 177 THR A N 1
ATOM 1360 C CA . THR A 1 177 ? 11.900 14.938 13.214 1.00 43.00 177 THR A CA 1
ATOM 1361 C C . THR A 1 177 ? 10.397 14.697 13.437 1.00 43.00 177 THR A C 1
ATOM 1363 O O . THR A 1 177 ? 9.898 14.988 14.514 1.00 43.00 177 THR A O 1
ATOM 1366 N N . GLU A 1 178 ? 9.690 14.071 12.490 1.00 44.16 178 GLU A N 1
ATOM 1367 C CA . GLU A 1 178 ? 8.276 13.659 12.635 1.00 44.16 178 GLU A CA 1
ATOM 1368 C C . GLU A 1 178 ? 8.097 12.439 13.561 1.00 44.16 178 GLU A C 1
ATOM 1370 O O . GLU A 1 178 ? 6.997 12.152 14.023 1.00 44.16 178 GLU A O 1
ATOM 1375 N N . VAL A 1 179 ? 9.172 11.698 13.857 1.00 43.38 179 VAL A N 1
ATOM 1376 C CA . VAL A 1 179 ? 9.177 10.628 14.872 1.00 43.38 179 VAL A CA 1
ATOM 1377 C C . VAL A 1 179 ? 9.126 11.194 16.300 1.00 43.38 179 VAL A C 1
ATOM 1379 O O . VAL A 1 179 ? 8.740 10.458 17.210 1.00 43.38 179 VAL A O 1
ATOM 1382 N N . PHE A 1 180 ? 9.437 12.482 16.494 1.00 35.03 180 PHE A N 1
ATOM 1383 C CA . PHE A 1 180 ? 9.344 13.171 17.787 1.00 35.03 180 PHE A CA 1
ATOM 1384 C C . PHE A 1 180 ? 8.132 14.093 17.943 1.00 35.03 180 PHE A C 1
ATOM 1386 O O . PHE A 1 180 ? 7.938 14.601 19.044 1.00 35.03 180 PHE A O 1
ATOM 1393 N N . ASP A 1 181 ? 7.290 14.255 16.919 1.00 40.31 181 ASP A N 1
ATOM 1394 C CA . ASP A 1 181 ? 6.019 14.966 17.074 1.00 40.31 18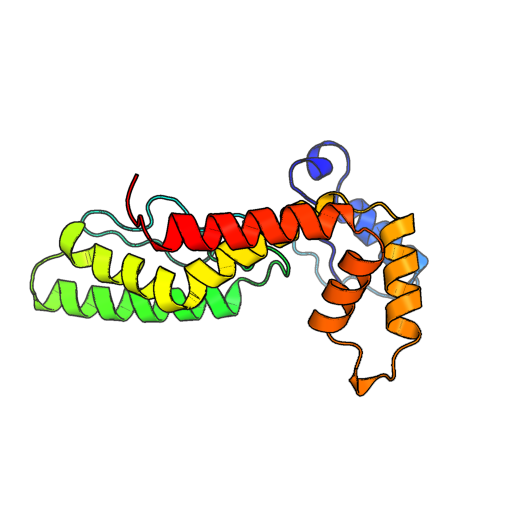1 ASP A CA 1
ATOM 1395 C C . ASP A 1 181 ? 4.865 14.183 16.428 1.00 40.31 181 ASP A C 1
ATOM 1397 O O . ASP A 1 181 ? 4.655 14.254 15.214 1.00 40.31 181 ASP A O 1
ATOM 1401 N N . PRO A 1 182 ? 4.147 13.343 17.202 1.00 36.31 182 PRO A N 1
ATOM 1402 C CA . PRO A 1 182 ? 3.116 12.475 16.647 1.00 36.31 182 PRO A CA 1
ATOM 1403 C C . PRO A 1 182 ? 1.829 13.198 16.233 1.00 36.31 182 PRO A C 1
ATOM 1405 O O . PRO A 1 182 ? 0.953 12.522 15.693 1.00 36.31 182 PRO A O 1
ATOM 1408 N N . LEU A 1 183 ? 1.661 14.499 16.500 1.00 43.00 183 LEU A N 1
ATOM 1409 C CA . LEU A 1 183 ? 0.394 15.205 16.276 1.00 43.00 183 LEU A CA 1
ATOM 1410 C C . LEU A 1 183 ? 0.606 16.695 15.944 1.00 43.00 183 LEU A C 1
ATOM 1412 O O . LEU A 1 183 ? 0.685 17.528 16.843 1.00 43.00 183 LEU A O 1
ATOM 1416 N N . SER A 1 184 ? 0.579 17.030 14.651 1.00 37.94 184 SER A N 1
ATOM 1417 C CA . SER A 1 184 ? 0.199 18.365 14.157 1.00 37.94 184 SER A CA 1
ATOM 1418 C C . SER A 1 184 ? -0.701 18.240 12.935 1.00 37.94 184 SER A C 1
ATOM 1420 O O . SER A 1 184 ? -0.246 17.582 11.967 1.00 37.94 184 SER A O 1
#

Nearest PDB structures (foldseek):
  3oz2-assembly1_A  TM=8.644E-01  e=1.772E-06  Thermoplasma acidophilum
  4opt-assembly1_A  TM=7.949E-01  e=7.214E-06  Sulfolobus acidocaldarius DSM 639
  4opd-assembly1_A  TM=7.635E-01  e=5.812E-06  Sulfolobus acidocaldarius DSM 639
  4opu-assembly1_A  TM=7.972E-01  e=1.053E-05  Sulfolobus acidocaldarius DSM 639
  4opl-assembly1_A  TM=7.953E-01  e=1.173E-05  Sulfolobus acidocaldarius DSM 639

Radius of gyration: 20.18 Å; Cα contacts (8 Å, |Δi|>4): 173; chains: 1; bounding box: 46×36×57 Å

Solvent-accessible surface area (backbone atoms only — not comparable to full-atom values): 10566 Å² total; per-residue (Å²): 140,87,74,87,70,55,78,77,57,46,76,80,46,59,55,65,60,54,45,52,51,50,39,53,75,77,40,72,87,65,80,88,87,80,86,88,86,83,88,73,52,56,41,55,57,50,96,71,44,56,38,68,76,43,75,53,47,23,67,82,19,18,43,20,33,26,65,80,60,54,34,68,68,45,20,53,53,37,44,54,45,43,52,51,45,50,55,53,21,61,76,69,73,40,50,42,33,81,60,46,42,56,32,58,56,50,40,40,71,74,45,47,56,60,33,46,54,35,27,58,47,35,60,56,58,72,69,57,47,72,68,53,50,50,55,25,48,54,59,38,66,74,41,61,75,95,58,64,40,75,66,47,46,51,53,43,42,32,68,79,36,59,72,52,44,57,51,51,48,47,52,53,53,49,50,56,55,52,70,74,51,91,80,131

Secondary structure (DSSP, 8-state):
------TTGGGTS-HHHHHHHHHHHH-TT-------------SSPPS--EETTEE--GGGGT-S-TTT---HHHHHHHHHHHHHHHHHHHHHT---HHHHHHHHHHHIIIIIHHHHHHHHHHHHHTT--HHHHHHHHHHHHTS-GGG--HHHHHHHHHHH-HHHHHHHHHHHHHHHHHTS----

Mean predicted aligned error: 7.5 Å